Protein AF-A0A641ANQ2-F1 (afdb_monomer_lite)

Structure (mmCIF, N/CA/C/O backbone):
data_AF-A0A641ANQ2-F1
#
_entry.id   AF-A0A641ANQ2-F1
#
loop_
_atom_site.group_PDB
_atom_site.id
_atom_site.type_symbol
_atom_site.label_atom_id
_atom_site.label_alt_id
_atom_site.label_comp_id
_atom_site.label_asym_id
_atom_site.label_entity_id
_atom_site.label_seq_id
_atom_site.pdbx_PDB_ins_code
_atom_site.Cartn_x
_atom_site.Cartn_y
_atom_site.Cartn_z
_atom_site.occupancy
_atom_site.B_iso_or_equiv
_atom_site.auth_seq_id
_atom_site.auth_comp_id
_atom_site.auth_asym_id
_atom_site.auth_atom_id
_atom_site.pdbx_PDB_model_num
ATOM 1 N N . MET A 1 1 ? 41.109 13.607 10.979 1.00 46.25 1 MET A N 1
ATOM 2 C CA . MET A 1 1 ? 40.575 13.067 12.248 1.00 46.25 1 MET A CA 1
ATOM 3 C C . MET A 1 1 ? 39.807 14.175 12.945 1.00 46.25 1 MET A C 1
ATOM 5 O O . MET A 1 1 ? 40.406 15.197 13.236 1.00 46.25 1 MET A O 1
ATOM 9 N N . ALA A 1 2 ? 38.496 14.026 13.135 1.00 47.44 2 ALA A N 1
ATOM 10 C CA . ALA A 1 2 ? 37.674 15.019 13.826 1.00 47.44 2 ALA A CA 1
ATOM 11 C C . ALA A 1 2 ? 36.772 14.296 14.833 1.00 47.44 2 ALA A C 1
ATOM 13 O O . ALA A 1 2 ? 35.777 13.674 14.465 1.00 47.44 2 ALA A O 1
ATOM 14 N N . THR A 1 3 ? 37.169 14.328 16.102 1.00 52.75 3 THR A N 1
ATOM 15 C CA . THR A 1 3 ? 36.431 13.762 17.234 1.00 52.75 3 THR A CA 1
ATOM 16 C C . THR A 1 3 ? 35.347 14.743 17.670 1.00 52.75 3 THR A C 1
ATOM 18 O O . THR A 1 3 ? 35.654 15.811 18.197 1.00 52.75 3 THR A O 1
ATOM 21 N N . LYS A 1 4 ? 34.075 14.395 17.456 1.00 56.03 4 LYS A N 1
ATOM 22 C CA . LYS A 1 4 ? 32.942 15.139 18.020 1.00 56.03 4 LYS A CA 1
ATOM 23 C C . LYS A 1 4 ? 32.690 14.654 19.447 1.00 56.03 4 LYS A C 1
ATOM 25 O O . LYS A 1 4 ? 32.368 13.489 19.668 1.00 56.03 4 LYS A O 1
ATOM 30 N N . THR A 1 5 ? 32.870 15.554 20.403 1.00 48.53 5 THR A N 1
ATOM 31 C CA . THR A 1 5 ? 32.581 15.374 21.826 1.00 48.53 5 THR A CA 1
ATOM 32 C C . THR A 1 5 ? 31.068 15.389 22.061 1.00 48.53 5 THR A C 1
ATOM 34 O O . THR A 1 5 ? 30.349 16.243 21.550 1.00 48.53 5 THR A O 1
ATOM 37 N N . THR A 1 6 ? 30.573 14.403 22.810 1.00 49.81 6 THR A N 1
ATOM 38 C CA . THR A 1 6 ? 29.154 14.263 23.171 1.00 49.81 6 THR A CA 1
ATOM 39 C C . THR A 1 6 ? 28.909 14.948 24.514 1.00 49.81 6 THR A C 1
ATOM 41 O O . THR A 1 6 ? 29.500 14.575 25.525 1.00 49.81 6 THR A O 1
ATOM 44 N N . THR A 1 7 ? 28.054 15.970 24.522 1.00 50.09 7 THR A N 1
ATOM 45 C CA . THR A 1 7 ? 27.644 16.725 25.712 1.00 50.09 7 THR A CA 1
ATOM 46 C C . THR A 1 7 ? 26.551 15.972 26.474 1.00 50.09 7 THR A C 1
ATOM 48 O O . THR A 1 7 ? 25.421 15.851 26.009 1.00 50.09 7 THR A O 1
ATOM 51 N N . THR A 1 8 ? 26.879 15.486 27.671 1.00 48.12 8 THR A N 1
ATOM 52 C CA . THR A 1 8 ? 25.941 14.855 28.611 1.00 48.12 8 THR A CA 1
ATOM 53 C C . THR A 1 8 ? 25.071 15.915 29.291 1.00 48.12 8 THR A C 1
ATOM 55 O O . THR A 1 8 ? 25.536 16.659 30.155 1.00 48.12 8 THR A O 1
ATOM 58 N N . ALA A 1 9 ? 23.790 15.983 28.922 1.00 56.31 9 ALA A N 1
ATOM 59 C CA . ALA A 1 9 ? 22.803 16.816 29.603 1.00 56.31 9 ALA A CA 1
ATOM 60 C C . ALA A 1 9 ? 22.438 16.212 30.972 1.00 56.31 9 ALA A C 1
ATOM 62 O O . ALA A 1 9 ? 21.985 15.073 31.084 1.00 56.31 9 ALA A O 1
ATOM 63 N N . LYS A 1 10 ? 22.643 16.999 32.030 1.00 55.84 10 LYS A N 1
ATOM 64 C CA . LYS A 1 10 ? 22.369 16.652 33.426 1.00 55.84 10 LYS A CA 1
ATOM 65 C C . LYS A 1 10 ? 20.857 16.665 33.685 1.00 55.84 10 LYS A C 1
ATOM 67 O O . LYS A 1 10 ? 20.257 17.725 33.844 1.00 55.84 10 LYS A O 1
ATOM 72 N N . ILE A 1 11 ? 20.241 15.485 33.724 1.00 57.78 11 ILE A N 1
ATOM 73 C CA . ILE A 1 11 ? 18.818 15.316 34.046 1.00 57.78 11 ILE A CA 1
ATOM 74 C C . ILE A 1 11 ? 18.618 15.568 35.547 1.00 57.78 11 ILE A C 1
ATOM 76 O O . ILE A 1 11 ? 19.138 14.852 36.401 1.00 57.78 11 ILE A O 1
ATOM 80 N N . LYS A 1 12 ? 17.869 16.625 35.866 1.00 65.81 12 LYS A N 1
ATOM 81 C CA . LYS A 1 12 ? 17.436 16.978 37.222 1.00 65.81 12 LYS A CA 1
ATOM 82 C C . LYS A 1 12 ? 16.269 16.061 37.628 1.00 65.81 12 LYS A C 1
ATOM 84 O O . LYS A 1 12 ? 15.307 15.978 36.867 1.00 65.81 12 LYS A O 1
ATOM 89 N N . PRO A 1 13 ? 16.298 15.397 38.797 1.00 68.56 13 PRO A N 1
ATOM 90 C CA . PRO A 1 13 ? 15.191 14.544 39.215 1.00 68.56 13 PRO A CA 1
ATOM 91 C C . PRO A 1 13 ? 13.947 15.383 39.573 1.00 68.56 13 PRO A C 1
ATOM 93 O O . PRO A 1 13 ? 14.085 16.471 40.149 1.00 68.56 13 PRO A O 1
ATOM 96 N N . PRO A 1 14 ? 12.727 14.905 39.259 1.00 60.84 14 PRO A N 1
ATOM 97 C CA . PRO A 1 14 ? 11.496 15.603 39.608 1.00 60.84 14 PRO A CA 1
ATOM 98 C C . PRO A 1 14 ? 11.267 15.597 41.126 1.00 60.84 14 PRO A C 1
ATOM 100 O O . PRO A 1 14 ? 11.457 14.593 41.814 1.00 60.84 14 PRO A O 1
ATOM 103 N N . LYS A 1 15 ? 10.843 16.751 41.652 1.00 61.78 15 LYS A N 1
ATOM 104 C CA . LYS A 1 15 ? 10.452 16.933 43.054 1.00 61.78 15 LYS A CA 1
ATOM 105 C C . LYS A 1 15 ? 9.251 16.035 43.379 1.00 61.78 15 LYS A C 1
ATOM 107 O O . LYS A 1 15 ? 8.231 16.110 42.700 1.00 61.78 15 LYS A O 1
ATOM 112 N N . LYS A 1 16 ? 9.355 15.232 44.444 1.00 62.34 16 LYS A N 1
ATOM 113 C CA . LYS A 1 16 ? 8.231 14.471 45.016 1.00 62.34 16 LYS A CA 1
ATOM 114 C C . LYS A 1 16 ? 7.101 15.432 45.434 1.00 62.34 16 LYS A C 1
ATOM 116 O O . LYS A 1 16 ? 7.392 16.386 46.162 1.00 62.34 16 LYS A O 1
ATOM 121 N N . PRO A 1 17 ? 5.833 15.202 45.049 1.00 57.56 17 PRO A N 1
ATOM 122 C CA . PRO A 1 17 ? 4.719 15.935 45.631 1.00 57.56 17 PRO A CA 1
ATOM 123 C C . PRO A 1 17 ? 4.508 15.517 47.093 1.00 57.56 17 PRO A C 1
ATOM 125 O O . PRO A 1 17 ? 4.543 14.342 47.459 1.00 57.56 17 PRO A O 1
ATOM 128 N N . LYS A 1 18 ? 4.342 16.540 47.928 1.00 57.06 18 LYS A N 1
ATOM 129 C CA . LYS A 1 18 ? 4.149 16.500 49.378 1.00 57.06 18 LYS A CA 1
ATOM 130 C C . LYS A 1 18 ? 2.781 15.883 49.702 1.00 57.06 18 LYS A C 1
ATOM 132 O O . LYS A 1 18 ? 1.783 16.243 49.088 1.00 57.06 18 LYS A O 1
ATOM 137 N N . ALA A 1 19 ? 2.762 14.968 50.668 1.00 53.31 19 ALA A N 1
ATOM 138 C CA . ALA A 1 19 ? 1.584 14.241 51.131 1.00 53.31 19 ALA A CA 1
ATOM 139 C C . ALA A 1 19 ? 0.426 15.172 51.540 1.00 53.31 19 ALA A C 1
ATOM 141 O O . ALA A 1 19 ? 0.596 16.046 52.394 1.00 53.31 19 ALA A O 1
ATOM 142 N N . ALA A 1 20 ? -0.758 14.938 50.972 1.00 50.03 20 ALA A N 1
ATOM 143 C CA . ALA A 1 20 ? -2.016 15.484 51.467 1.00 50.03 20 ALA A CA 1
ATOM 144 C C . ALA A 1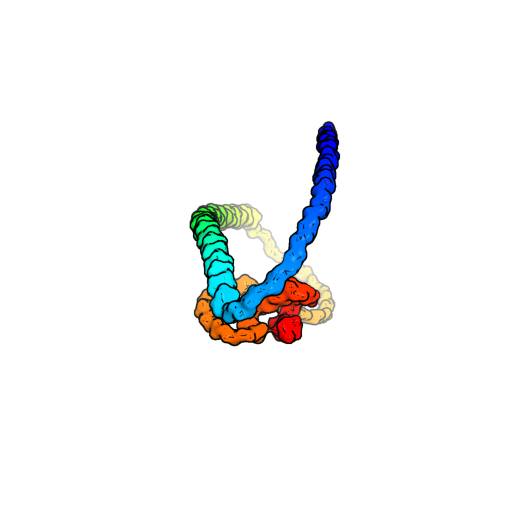 20 ? -2.652 14.479 52.443 1.00 50.03 20 ALA A C 1
ATOM 146 O O . ALA A 1 20 ? -2.782 13.294 52.144 1.00 50.03 20 ALA A O 1
ATOM 147 N N . LYS A 1 21 ? -2.993 14.968 53.639 1.00 60.03 21 LYS A N 1
ATOM 148 C CA . LYS A 1 21 ? -3.615 14.219 54.741 1.00 60.03 21 LYS A CA 1
ATOM 149 C C . LYS A 1 21 ? -5.006 13.684 54.347 1.00 60.03 21 LYS A C 1
ATOM 151 O O . LYS A 1 21 ? -5.713 14.371 53.610 1.00 60.03 21 LYS A O 1
ATOM 156 N N . PRO A 1 22 ? -5.442 12.525 54.879 1.00 48.62 22 PRO A N 1
ATOM 157 C CA . PRO A 1 22 ? -6.769 11.982 54.608 1.00 48.62 22 PRO A CA 1
ATOM 158 C C . PRO A 1 22 ? -7.853 12.834 55.280 1.00 48.62 22 PRO A C 1
ATOM 160 O O . PRO A 1 22 ? -7.854 13.025 56.499 1.00 48.62 22 PRO A O 1
ATOM 163 N N . ALA A 1 23 ? -8.780 13.355 54.477 1.00 51.75 23 ALA A N 1
ATOM 164 C CA . ALA A 1 23 ? -9.970 14.026 54.972 1.00 51.75 23 ALA A CA 1
ATOM 165 C C . ALA A 1 23 ? -10.981 12.997 55.504 1.00 51.75 23 ALA A C 1
ATOM 167 O O . ALA A 1 23 ? -11.232 11.946 54.921 1.00 51.75 23 ALA A O 1
ATOM 168 N N . LYS A 1 24 ? -11.523 13.347 56.665 1.00 48.09 24 LYS A N 1
ATOM 169 C CA . LYS A 1 24 ? -12.412 12.606 57.556 1.00 48.09 24 LYS A CA 1
ATOM 170 C C . LYS A 1 24 ? -13.740 12.246 56.869 1.00 48.09 24 LYS A C 1
ATOM 172 O O . LYS A 1 24 ? -14.400 13.117 56.312 1.00 48.09 24 LYS A O 1
ATOM 177 N N . ALA A 1 25 ? -14.145 10.981 56.966 1.00 54.41 25 ALA A N 1
ATOM 178 C CA . ALA A 1 25 ? -15.432 10.484 56.485 1.00 54.41 25 ALA A CA 1
ATOM 179 C C . ALA A 1 25 ? -16.621 11.140 57.221 1.00 54.41 25 ALA A C 1
ATOM 181 O O . ALA A 1 25 ? -16.635 11.144 58.458 1.00 54.41 25 ALA A O 1
ATOM 182 N N . PRO A 1 26 ? -17.654 11.633 56.515 1.00 51.28 26 PRO A N 1
ATOM 183 C CA . PRO A 1 26 ? -18.949 11.892 57.120 1.00 51.28 26 PRO A CA 1
ATOM 184 C C . PRO A 1 26 ? -19.827 10.633 57.093 1.00 51.28 26 PRO A C 1
AT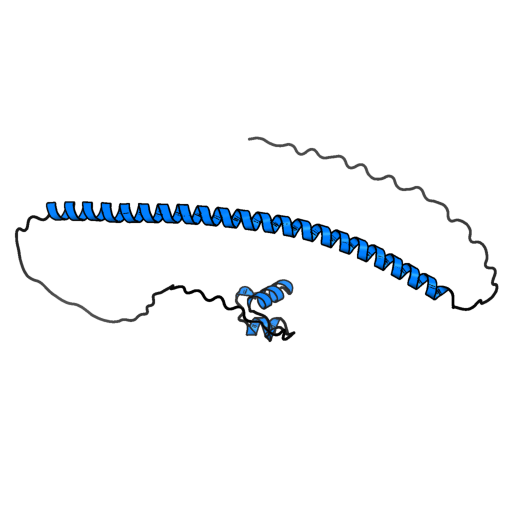OM 186 O O . PRO A 1 26 ? -19.960 9.936 56.089 1.00 51.28 26 PRO A O 1
ATOM 189 N N . LYS A 1 27 ? -20.403 10.363 58.264 1.00 50.97 27 LYS A N 1
ATOM 190 C CA . LYS A 1 27 ? -21.279 9.245 58.613 1.00 50.97 27 LYS A CA 1
ATOM 191 C C . LYS A 1 27 ? -22.486 9.125 57.678 1.00 50.97 27 LYS A C 1
ATOM 193 O O . LYS A 1 27 ? -23.096 10.119 57.289 1.00 50.97 27 LYS A O 1
ATOM 198 N N . ALA A 1 28 ? -22.855 7.874 57.414 1.00 49.34 28 ALA A N 1
ATOM 199 C CA . ALA A 1 28 ? -24.051 7.467 56.698 1.00 49.34 28 ALA A CA 1
ATOM 200 C C . ALA A 1 28 ? -25.331 8.077 57.300 1.00 49.34 28 ALA A C 1
ATOM 202 O O . ALA A 1 28 ? -25.604 7.931 58.492 1.00 49.34 28 ALA A O 1
ATOM 203 N N . LYS A 1 29 ? -26.155 8.688 56.444 1.00 47.62 29 LYS A N 1
ATOM 204 C CA . LYS A 1 29 ? -27.603 8.786 56.648 1.00 47.62 29 LYS A CA 1
ATOM 205 C C . LYS A 1 29 ? -28.277 7.965 55.557 1.00 47.62 29 LYS A C 1
ATOM 207 O O . LYS A 1 29 ? -28.281 8.349 54.392 1.00 47.62 29 LYS A O 1
ATOM 212 N N . ALA A 1 30 ? -28.822 6.823 55.958 1.00 51.22 30 ALA A N 1
ATOM 213 C CA . ALA A 1 30 ? -29.765 6.062 55.161 1.00 51.22 30 ALA A CA 1
ATOM 214 C C . ALA A 1 30 ? -31.054 6.879 55.012 1.00 51.22 30 ALA A C 1
ATOM 216 O O . ALA A 1 30 ? -31.673 7.243 56.010 1.00 51.22 30 ALA A O 1
ATOM 217 N N . ALA A 1 31 ? -31.461 7.162 53.775 1.00 50.91 31 ALA A N 1
ATOM 218 C CA . ALA A 1 31 ? -32.824 7.572 53.479 1.00 50.91 31 ALA A CA 1
ATOM 219 C C . ALA A 1 31 ? -33.188 7.265 52.020 1.00 50.91 31 ALA A C 1
ATOM 221 O O . ALA A 1 31 ? -32.674 7.876 51.089 1.00 50.91 31 ALA A O 1
ATOM 222 N N . LYS A 1 32 ? -34.181 6.378 51.895 1.00 45.16 32 LYS A N 1
ATOM 223 C CA . LYS A 1 32 ? -35.214 6.340 50.851 1.00 45.16 32 LYS A CA 1
ATOM 224 C C . LYS A 1 32 ? -34.790 5.818 49.469 1.00 45.16 32 LYS A C 1
ATOM 226 O O . LYS A 1 32 ? -34.311 6.547 48.608 1.00 45.16 32 LYS A O 1
ATOM 231 N N . ALA A 1 33 ? -35.094 4.538 49.246 1.00 54.03 33 ALA A N 1
ATOM 232 C CA . ALA A 1 33 ? -35.112 3.898 47.937 1.00 54.03 33 ALA A CA 1
ATOM 233 C C . ALA A 1 33 ? -36.049 4.656 46.978 1.00 54.03 33 ALA A C 1
ATOM 235 O O . ALA A 1 33 ? -37.274 4.598 47.093 1.00 54.03 33 ALA A O 1
ATOM 236 N N . ALA A 1 34 ? -35.454 5.379 46.032 1.00 53.44 34 ALA A N 1
ATOM 237 C CA . ALA A 1 34 ? -36.129 5.985 44.898 1.00 53.44 34 ALA A CA 1
ATOM 238 C C . ALA A 1 34 ? -35.677 5.271 43.613 1.00 53.44 34 ALA A C 1
ATOM 240 O O . ALA A 1 34 ? -34.508 5.311 43.252 1.00 53.44 34 ALA A O 1
ATOM 241 N N . LYS A 1 35 ? -36.645 4.599 42.977 1.00 61.88 35 LYS A N 1
ATOM 242 C CA . LYS A 1 35 ? -36.765 4.134 41.578 1.00 61.88 35 LYS A CA 1
ATOM 243 C C . LYS A 1 35 ? -35.492 4.134 40.681 1.00 61.88 35 LYS A C 1
ATOM 245 O O . LYS A 1 35 ? -34.933 5.199 40.423 1.00 61.88 35 LYS A O 1
ATOM 250 N N . PRO A 1 36 ? -35.146 3.011 40.013 1.00 49.78 36 PRO A N 1
ATOM 251 C CA . PRO A 1 36 ? -33.932 2.863 39.190 1.00 49.78 36 PRO A CA 1
ATOM 252 C C . PRO A 1 36 ? -33.984 3.521 37.789 1.00 49.78 36 PRO A C 1
ATOM 254 O O . PRO A 1 36 ? -33.208 3.173 36.906 1.00 49.78 36 PRO A O 1
ATOM 257 N N . ALA A 1 37 ? -34.863 4.496 37.543 1.00 57.41 37 ALA A N 1
ATOM 258 C CA . ALA A 1 37 ? -35.069 5.053 36.198 1.00 57.41 37 ALA A CA 1
ATOM 259 C C . ALA A 1 37 ? -34.021 6.104 35.757 1.00 57.41 37 ALA A C 1
ATOM 261 O O . ALA A 1 37 ? -33.963 6.452 34.581 1.00 57.41 37 ALA A O 1
ATOM 262 N N . LYS A 1 38 ? -33.185 6.630 36.668 1.00 56.72 38 LYS A N 1
ATOM 263 C CA . LYS A 1 38 ? -32.223 7.713 36.357 1.00 56.72 38 LYS A CA 1
ATOM 264 C C . LYS A 1 38 ? -30.833 7.248 35.902 1.00 56.72 38 LYS A C 1
ATOM 266 O O . LYS A 1 38 ? -30.143 8.037 35.270 1.00 56.72 38 LYS A O 1
ATOM 271 N N . ALA A 1 39 ? -30.435 6.003 36.171 1.00 58.59 39 ALA A N 1
ATOM 272 C CA . ALA A 1 39 ? -29.091 5.512 35.838 1.00 58.59 39 ALA A CA 1
ATOM 273 C C . ALA A 1 39 ? -28.889 5.254 34.330 1.00 58.59 39 ALA A C 1
ATOM 275 O O . ALA A 1 39 ? -27.785 5.410 33.817 1.00 58.59 39 ALA A O 1
ATOM 276 N N . LYS A 1 40 ? -29.964 4.917 33.601 1.00 60.88 40 LYS A N 1
ATOM 277 C CA . LYS A 1 40 ? -29.901 4.647 32.154 1.00 60.88 40 LYS A CA 1
ATOM 278 C C . LYS A 1 40 ? -29.599 5.914 31.340 1.00 60.88 40 LYS A C 1
ATOM 280 O O . LYS A 1 40 ? -28.716 5.916 30.496 1.00 60.88 40 LYS A O 1
ATOM 285 N N . LYS A 1 41 ? -30.227 7.037 31.708 1.00 62.03 41 LYS A N 1
ATOM 286 C CA . LYS A 1 41 ? -30.102 8.326 31.003 1.00 62.03 41 LYS A CA 1
ATOM 287 C C . LYS A 1 41 ? -28.689 8.930 31.056 1.00 62.03 41 LYS A C 1
ATOM 289 O O . LYS A 1 41 ? -28.332 9.715 30.186 1.00 62.03 41 LYS A O 1
ATOM 294 N N . SER A 1 42 ? -27.893 8.591 32.074 1.00 72.94 42 SER A N 1
ATOM 295 C CA . SER A 1 42 ? -26.488 9.008 32.168 1.00 72.94 42 SER A CA 1
ATOM 296 C C . SER A 1 42 ? -25.542 8.117 31.366 1.00 72.94 42 SER A C 1
ATOM 298 O O . SER A 1 42 ? -24.536 8.623 30.887 1.00 72.94 42 SER A O 1
ATOM 300 N N . ALA A 1 43 ? -25.858 6.830 31.192 1.00 79.50 43 ALA A N 1
ATOM 301 C CA . ALA A 1 43 ? -25.061 5.934 30.353 1.00 79.50 43 ALA A CA 1
ATOM 302 C C . ALA A 1 43 ? -25.192 6.321 28.872 1.00 79.50 43 ALA A C 1
ATOM 304 O O . ALA A 1 43 ? -24.180 6.561 28.219 1.00 79.50 43 ALA A O 1
ATOM 305 N N . ASP A 1 44 ? -26.425 6.547 28.401 1.00 87.06 44 ASP A N 1
ATOM 306 C CA . ASP A 1 44 ? -26.692 6.985 27.022 1.00 87.06 44 ASP A CA 1
ATOM 307 C C . ASP A 1 44 ? -25.998 8.324 26.694 1.00 87.06 44 ASP A C 1
ATOM 309 O O . ASP A 1 44 ? -25.513 8.545 25.586 1.00 87.06 44 ASP A O 1
ATOM 313 N N . ALA A 1 45 ? -25.915 9.239 27.669 1.00 89.44 45 ALA A N 1
ATOM 314 C CA . ALA A 1 45 ? -25.240 10.526 27.503 1.00 89.44 45 ALA A CA 1
ATOM 315 C C . ALA A 1 45 ? -23.710 10.392 27.406 1.00 89.44 45 ALA A C 1
ATOM 317 O O . ALA A 1 45 ? -23.078 11.131 26.648 1.00 89.44 45 ALA A O 1
ATOM 318 N N . VAL A 1 46 ? -23.118 9.457 28.156 1.00 91.81 46 VAL A N 1
ATOM 319 C CA . VAL A 1 46 ? -21.680 9.159 28.089 1.00 91.81 46 VAL A CA 1
ATOM 320 C C . VAL A 1 46 ? -21.346 8.482 26.762 1.00 91.81 46 VAL A C 1
ATOM 322 O O . VAL A 1 46 ? -20.399 8.897 26.099 1.00 91.81 46 VAL A O 1
ATOM 325 N N . GLU A 1 47 ? -22.151 7.515 26.322 1.00 93.75 47 GLU A N 1
ATOM 326 C CA . GLU A 1 47 ? -21.969 6.865 25.019 1.00 93.75 47 GLU A CA 1
ATOM 327 C C . GLU A 1 47 ? -22.099 7.860 23.860 1.00 93.75 47 GLU A C 1
ATOM 329 O O . GLU A 1 47 ? -21.271 7.859 22.949 1.00 93.75 47 GLU A O 1
ATOM 334 N N . LEU A 1 48 ? -23.063 8.785 23.922 1.00 95.06 48 LEU A N 1
ATOM 335 C CA . LEU A 1 48 ? -23.188 9.870 22.943 1.00 95.06 48 LEU A CA 1
ATOM 336 C C . LEU A 1 48 ? -21.970 10.800 22.920 1.00 95.06 48 LEU A C 1
ATOM 338 O O . LEU A 1 48 ? -21.585 11.269 21.848 1.00 95.06 48 LEU A O 1
ATOM 342 N N . ALA A 1 49 ? -21.368 11.090 24.075 1.00 95.00 49 ALA A N 1
ATOM 343 C CA . ALA A 1 49 ? -20.152 11.895 24.143 1.00 95.00 49 ALA A CA 1
ATOM 344 C C . ALA A 1 49 ? -18.965 11.159 23.500 1.00 95.00 49 ALA A C 1
ATOM 346 O O . ALA A 1 49 ? -18.318 11.707 22.608 1.00 95.00 49 ALA A O 1
ATOM 347 N N . VAL A 1 50 ? -18.761 9.885 23.848 1.00 96.12 50 VAL A N 1
ATOM 348 C CA . VAL A 1 50 ? -17.707 9.041 23.258 1.00 96.12 50 VAL A CA 1
ATOM 349 C C . VAL A 1 50 ? -17.897 8.887 21.745 1.00 96.12 50 VAL A C 1
ATOM 351 O O . VAL A 1 50 ? -16.933 8.977 20.981 1.00 96.12 50 VAL A O 1
ATOM 354 N N . ALA A 1 51 ? -19.137 8.711 21.283 1.00 97.06 51 ALA A N 1
ATOM 355 C CA . ALA A 1 51 ? -19.447 8.635 19.859 1.00 97.06 51 ALA A CA 1
ATOM 356 C C . ALA A 1 51 ? -19.086 9.940 19.130 1.00 97.06 51 ALA A C 1
ATOM 358 O O . ALA A 1 51 ? -18.508 9.898 18.043 1.00 97.06 51 ALA A O 1
ATOM 359 N N . ARG A 1 52 ? -19.362 11.106 19.728 1.00 97.25 52 ARG A N 1
ATOM 360 C CA . ARG A 1 52 ? -18.989 12.412 19.156 1.00 97.25 52 ARG A CA 1
ATOM 361 C C . ARG A 1 52 ? -17.476 12.592 19.064 1.00 97.25 52 ARG A C 1
ATOM 363 O O . ARG A 1 52 ? -16.998 13.024 18.016 1.00 97.25 52 ARG A O 1
ATOM 370 N N . ASP A 1 53 ? -16.736 12.211 20.099 1.00 97.62 53 ASP A N 1
ATOM 371 C CA . ASP A 1 53 ? -15.269 12.288 20.108 1.00 97.62 53 ASP A CA 1
ATOM 372 C C . ASP A 1 53 ? -14.650 11.341 19.070 1.00 97.62 53 ASP A C 1
ATOM 374 O O . ASP A 1 53 ? -13.711 11.697 18.349 1.00 97.62 53 ASP A O 1
ATOM 378 N N . THR A 1 54 ? -15.236 10.152 18.922 1.00 98.19 54 THR A N 1
ATOM 379 C CA . THR A 1 54 ? -14.849 9.189 17.886 1.00 98.19 54 THR A CA 1
ATOM 380 C C . THR A 1 54 ? -15.114 9.754 16.492 1.00 98.19 54 THR A C 1
ATOM 382 O O . THR A 1 54 ? -14.227 9.726 15.642 1.00 98.19 54 THR A O 1
ATOM 385 N N . ILE A 1 55 ? -16.290 10.345 16.252 1.00 98.19 55 ILE A N 1
ATOM 386 C CA . ILE A 1 55 ? -16.620 10.998 14.975 1.00 98.19 55 ILE A CA 1
ATOM 387 C C . ILE A 1 55 ? -15.655 12.154 14.687 1.00 98.19 55 ILE A C 1
ATOM 389 O O . ILE A 1 55 ? -15.210 12.309 13.549 1.00 98.19 55 ILE A O 1
ATOM 393 N N . ALA A 1 56 ? -15.307 12.959 15.692 1.00 98.25 56 ALA A N 1
ATOM 394 C CA . ALA A 1 56 ? -14.347 14.049 15.534 1.00 98.25 56 ALA A CA 1
ATOM 395 C C . ALA A 1 56 ? -12.957 13.521 15.145 1.00 98.25 56 ALA A C 1
ATOM 397 O O . ALA A 1 56 ? -12.322 14.047 14.227 1.00 98.25 56 ALA A O 1
ATOM 398 N N . THR A 1 57 ? -12.526 12.431 15.778 1.00 97.81 57 THR A N 1
ATOM 399 C CA . THR A 1 57 ? -11.258 11.764 15.470 1.00 97.81 57 THR A CA 1
ATOM 400 C C . THR A 1 57 ? -11.273 11.192 14.054 1.00 97.81 57 THR A C 1
ATOM 402 O O . THR A 1 57 ? -10.358 11.460 13.274 1.00 97.81 57 THR A O 1
ATOM 405 N N . LEU A 1 58 ? -12.336 10.480 13.669 1.00 98.50 58 LEU A N 1
ATOM 406 C CA . LEU A 1 58 ? -12.486 9.926 12.323 1.00 98.50 58 LEU A CA 1
ATOM 407 C C . LEU A 1 58 ? -12.458 11.024 11.256 1.00 98.50 58 LEU A C 1
ATOM 409 O O . LEU A 1 58 ? -11.697 10.911 10.297 1.00 98.50 58 LEU A O 1
ATOM 413 N N . LYS A 1 59 ? -13.176 12.135 11.452 1.00 98.38 59 LYS A N 1
ATOM 414 C CA . LYS A 1 59 ? -13.131 13.283 10.529 1.00 98.38 59 LYS A CA 1
ATOM 415 C C . LYS A 1 59 ? -11.717 13.842 10.364 1.00 98.38 59 LYS A C 1
ATOM 417 O O . LYS A 1 59 ? -11.295 14.112 9.242 1.00 98.38 59 LYS A O 1
ATOM 422 N N . ALA A 1 60 ? -10.962 13.968 11.455 1.00 98.38 60 ALA A N 1
ATOM 423 C CA . ALA A 1 60 ? -9.573 14.416 11.388 1.00 98.38 60 ALA A CA 1
ATOM 424 C C . ALA A 1 60 ? -8.680 13.424 10.618 1.00 98.38 60 ALA A C 1
ATOM 426 O O . ALA A 1 60 ? -7.818 13.843 9.841 1.00 98.38 60 ALA A O 1
ATOM 427 N N . THR A 1 61 ? -8.893 12.114 10.793 1.00 98.25 61 THR A N 1
ATOM 428 C CA . THR A 1 61 ? -8.148 11.093 10.038 1.00 98.25 61 THR A CA 1
ATOM 429 C C . THR A 1 61 ? -8.487 11.106 8.551 1.00 98.25 61 THR A C 1
ATOM 431 O O . THR A 1 61 ? -7.564 11.066 7.739 1.00 98.25 61 THR A O 1
ATOM 434 N N . VAL A 1 62 ? -9.765 11.255 8.189 1.00 98.56 62 VAL A N 1
ATOM 435 C CA . VAL A 1 62 ? -10.216 11.367 6.793 1.00 98.56 62 VAL A CA 1
ATOM 436 C C . VAL A 1 62 ? -9.576 12.584 6.129 1.00 98.56 62 VAL A C 1
ATOM 438 O O . VAL A 1 62 ? -8.893 12.429 5.123 1.00 98.56 62 VAL A O 1
ATOM 441 N N . ALA A 1 63 ? -9.633 13.757 6.766 1.00 98.25 63 ALA A N 1
ATOM 442 C CA . ALA A 1 63 ? -9.009 14.971 6.232 1.00 98.25 63 ALA A CA 1
ATOM 443 C C . ALA A 1 63 ? -7.483 14.840 6.044 1.00 98.25 63 ALA A C 1
ATOM 445 O O . ALA A 1 63 ? -6.885 15.474 5.171 1.00 98.25 63 ALA A O 1
ATOM 446 N N . LYS A 1 64 ? -6.809 14.038 6.880 1.00 98.06 64 LYS A N 1
ATOM 447 C CA . LYS A 1 64 ? -5.376 13.748 6.721 1.00 98.06 64 LYS A CA 1
ATOM 448 C C . LYS A 1 64 ? -5.118 12.773 5.572 1.00 98.06 64 LYS A C 1
ATOM 450 O O . LYS A 1 64 ? -4.124 12.935 4.864 1.00 98.06 64 LYS A O 1
ATOM 455 N N . LEU A 1 65 ? -5.971 11.764 5.407 1.00 98.31 65 LEU A N 1
ATOM 456 C CA . LEU A 1 65 ? -5.873 10.797 4.317 1.00 98.31 65 LEU A CA 1
ATOM 457 C C . LEU A 1 65 ? -6.115 11.462 2.963 1.00 98.31 65 LEU A C 1
ATOM 459 O O . LEU A 1 65 ? -5.299 11.260 2.072 1.00 98.31 65 LEU A O 1
ATOM 463 N N . GLU A 1 66 ? -7.126 12.321 2.839 1.00 98.25 66 GLU A N 1
ATOM 464 C CA . GLU A 1 66 ? -7.407 13.093 1.617 1.00 98.25 66 GLU A CA 1
ATOM 465 C C . GLU A 1 66 ? -6.177 13.898 1.168 1.00 98.25 66 GLU A C 1
ATOM 467 O O . GLU A 1 66 ? -5.681 13.719 0.060 1.00 98.25 66 GLU A O 1
ATOM 472 N N . LYS A 1 67 ? -5.558 14.662 2.080 1.00 98.19 67 LYS A N 1
ATOM 473 C CA . LYS A 1 67 ? -4.317 15.406 1.783 1.00 98.19 67 LYS A CA 1
ATOM 474 C C . LYS A 1 67 ? -3.158 14.507 1.343 1.00 98.19 67 LYS A C 1
ATOM 476 O O . LYS A 1 67 ? -2.301 14.928 0.563 1.00 98.19 67 LYS A O 1
ATOM 481 N N . ASN A 1 68 ? -3.071 13.295 1.891 1.00 97.88 68 ASN A N 1
ATOM 482 C CA . ASN A 1 68 ? -2.043 12.337 1.493 1.00 97.88 68 ASN A CA 1
ATOM 483 C C . ASN A 1 68 ? -2.329 11.757 0.107 1.00 97.88 68 ASN A C 1
ATOM 485 O O . ASN A 1 68 ? -1.381 11.596 -0.660 1.00 97.88 68 ASN A O 1
ATOM 489 N N . VAL A 1 69 ? -3.594 11.476 -0.216 1.00 98.50 69 VAL A N 1
ATOM 490 C CA . VAL A 1 69 ? -4.019 11.033 -1.550 1.00 98.50 69 VAL A CA 1
ATOM 491 C C . VAL A 1 69 ? -3.665 12.101 -2.581 1.00 98.50 69 VAL A C 1
ATOM 493 O O . VAL A 1 69 ? -2.889 11.799 -3.484 1.00 98.50 69 VAL A O 1
ATOM 496 N N . ASP A 1 70 ? -4.046 13.362 -2.363 1.00 97.94 70 ASP A N 1
ATOM 497 C CA . ASP A 1 70 ? -3.701 14.473 -3.266 1.00 97.94 70 ASP A CA 1
ATOM 498 C C . ASP A 1 70 ? -2.185 14.577 -3.512 1.00 97.94 70 ASP A C 1
ATOM 500 O O . ASP A 1 70 ? -1.7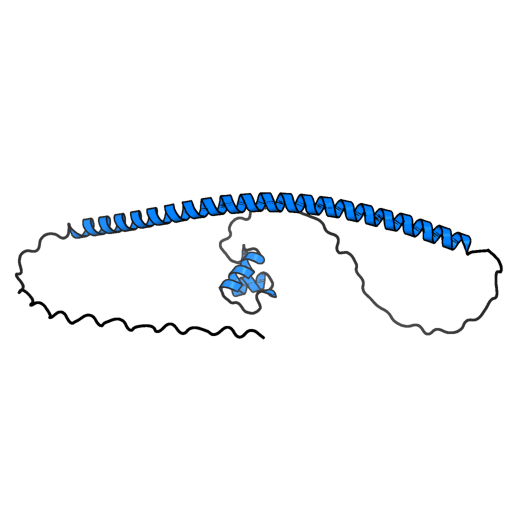04 14.834 -4.621 1.00 97.94 70 ASP A O 1
ATOM 504 N N . LYS A 1 71 ? -1.389 14.383 -2.453 1.00 97.50 71 LYS A N 1
ATOM 505 C CA . LYS A 1 71 ? 0.075 14.418 -2.541 1.00 97.50 71 LYS A CA 1
ATOM 506 C C . LYS A 1 71 ? 0.629 13.233 -3.329 1.00 97.50 71 LYS A C 1
ATOM 508 O O . LYS A 1 71 ? 1.608 13.398 -4.059 1.00 97.50 71 LYS A O 1
ATOM 513 N N . LEU A 1 72 ? 0.064 12.044 -3.148 1.00 97.44 72 LEU A N 1
ATOM 514 C CA . LEU A 1 72 ? 0.479 10.843 -3.868 1.00 97.44 72 LEU A CA 1
ATOM 515 C C . LEU A 1 72 ? 0.088 10.917 -5.342 1.00 97.44 72 LEU A C 1
ATOM 517 O O . LEU A 1 72 ? 0.901 10.550 -6.185 1.00 97.44 72 LEU A O 1
ATOM 521 N N . GLU A 1 73 ? -1.085 11.457 -5.661 1.00 98.12 73 GLU A N 1
ATOM 522 C CA . GLU A 1 73 ? -1.524 11.674 -7.040 1.00 98.12 73 GLU A CA 1
ATOM 523 C C . GLU A 1 73 ? -0.598 12.641 -7.784 1.00 98.12 73 GLU A C 1
ATOM 525 O O . GLU A 1 73 ? -0.152 12.335 -8.892 1.00 98.12 73 GLU A O 1
ATOM 530 N N . LYS A 1 74 ? -0.206 13.756 -7.151 1.00 98.06 74 LYS A N 1
ATOM 531 C CA . LYS A 1 74 ? 0.792 14.682 -7.720 1.00 98.06 74 LYS A CA 1
ATOM 532 C C . LYS A 1 74 ? 2.129 13.991 -7.989 1.00 98.06 74 LYS A C 1
ATOM 534 O O . LYS A 1 74 ? 2.653 14.083 -9.096 1.00 98.06 74 LYS A O 1
ATOM 539 N N . LYS A 1 75 ? 2.643 13.231 -7.017 1.00 97.69 75 LYS A N 1
ATOM 540 C CA . LYS A 1 75 ? 3.885 12.459 -7.191 1.00 97.69 75 LYS A CA 1
ATOM 541 C C . LYS A 1 75 ? 3.773 11.409 -8.294 1.00 97.69 75 LYS A C 1
ATOM 543 O O . LYS A 1 75 ? 4.731 11.185 -9.026 1.00 97.69 75 LYS A O 1
ATOM 548 N N . ALA A 1 76 ? 2.621 10.755 -8.425 1.00 97.75 76 ALA A N 1
ATOM 549 C CA . ALA A 1 76 ? 2.390 9.781 -9.484 1.00 97.75 76 ALA A CA 1
ATOM 550 C C . ALA A 1 76 ? 2.393 10.448 -10.868 1.00 97.75 76 ALA A C 1
ATOM 552 O O . ALA A 1 76 ? 2.965 9.896 -11.810 1.00 97.75 76 ALA A O 1
ATOM 553 N N . ALA A 1 77 ? 1.809 11.643 -10.991 1.00 97.88 77 ALA A N 1
ATOM 554 C CA . ALA A 1 77 ? 1.854 12.425 -12.223 1.00 97.88 77 ALA A CA 1
ATOM 555 C C . ALA A 1 77 ? 3.290 12.846 -12.588 1.00 97.88 77 ALA A C 1
ATOM 557 O O . ALA A 1 77 ? 3.696 12.673 -13.739 1.00 97.88 77 ALA A O 1
ATOM 558 N N . GLU A 1 78 ? 4.074 13.317 -11.613 1.00 97.56 78 GLU A N 1
ATOM 559 C CA . GLU A 1 78 ? 5.492 13.670 -11.792 1.00 97.56 78 GLU A CA 1
ATOM 560 C C . GLU A 1 78 ? 6.324 12.467 -12.257 1.00 97.56 78 GLU A C 1
ATOM 562 O O . GLU A 1 78 ? 6.975 12.533 -13.300 1.00 97.56 78 GLU A O 1
ATOM 567 N N . LEU A 1 79 ? 6.232 11.332 -11.558 1.00 97.12 79 LEU A N 1
ATOM 568 C CA . LEU A 1 79 ? 6.962 10.113 -11.926 1.00 97.12 79 LEU A CA 1
ATOM 569 C C . LEU A 1 79 ? 6.553 9.585 -13.304 1.00 97.12 79 LEU A C 1
ATOM 571 O O . LEU A 1 79 ? 7.384 9.063 -14.047 1.00 97.12 79 LEU A O 1
ATOM 575 N N . LYS A 1 80 ? 5.278 9.726 -13.680 1.00 97.38 80 LYS A N 1
ATOM 576 C CA . LYS A 1 80 ? 4.805 9.339 -15.014 1.00 97.38 80 LYS A CA 1
ATOM 577 C C . LYS A 1 80 ? 5.393 10.234 -16.107 1.00 97.38 80 LYS A C 1
ATOM 579 O O . LYS A 1 80 ? 5.712 9.729 -17.186 1.00 97.38 80 LYS A O 1
ATOM 584 N N . ALA A 1 81 ? 5.543 11.532 -15.846 1.00 97.00 81 ALA A N 1
ATOM 585 C CA . ALA A 1 81 ? 6.202 12.457 -16.764 1.00 97.00 81 ALA A CA 1
ATOM 586 C C . ALA A 1 81 ? 7.703 12.149 -16.884 1.00 97.00 81 ALA A C 1
ATOM 588 O O . ALA A 1 81 ? 8.207 12.004 -17.999 1.00 97.00 81 ALA A O 1
ATOM 589 N N . GLU A 1 82 ? 8.390 11.940 -15.761 1.00 96.94 82 GLU A N 1
ATOM 590 C CA . GLU A 1 82 ? 9.811 11.573 -15.737 1.00 96.94 82 GLU A CA 1
ATOM 591 C C . GLU A 1 82 ? 10.067 10.246 -16.467 1.00 96.94 82 GLU A C 1
ATOM 593 O O . GLU A 1 82 ? 10.960 10.150 -17.308 1.00 96.94 82 GLU A O 1
ATOM 598 N N . ALA A 1 83 ? 9.223 9.234 -16.249 1.00 96.50 83 ALA A N 1
ATOM 599 C CA . ALA A 1 83 ? 9.314 7.963 -16.963 1.00 96.50 83 ALA A CA 1
ATOM 600 C C . ALA A 1 83 ? 9.138 8.126 -18.484 1.00 96.50 83 ALA A C 1
ATOM 602 O O . ALA A 1 83 ? 9.774 7.411 -19.264 1.00 96.50 83 ALA A O 1
ATOM 603 N N . LYS A 1 84 ? 8.291 9.064 -18.930 1.00 97.12 84 LYS A N 1
ATOM 604 C CA . LYS A 1 84 ? 8.107 9.366 -20.357 1.00 97.12 84 LYS A CA 1
ATOM 605 C C . LYS A 1 84 ? 9.366 10.001 -20.957 1.00 97.12 84 LYS A C 1
ATOM 607 O O . LYS A 1 84 ? 9.790 9.572 -22.031 1.00 97.12 84 LYS A O 1
ATOM 612 N N . GLU A 1 85 ? 9.980 10.950 -20.255 1.00 96.25 85 GLU A N 1
ATOM 613 C CA . GLU A 1 85 ? 11.245 11.583 -20.656 1.00 96.25 85 GLU A CA 1
ATOM 614 C C . GLU A 1 85 ? 12.402 10.575 -20.700 1.00 96.25 85 GLU A C 1
ATOM 616 O O . GLU A 1 85 ? 13.119 10.468 -21.701 1.00 96.25 85 GLU A O 1
ATOM 621 N N . LEU A 1 86 ? 12.543 9.742 -19.667 1.00 96.38 86 LEU A N 1
ATOM 622 C CA . LEU A 1 86 ? 13.550 8.678 -19.632 1.00 96.38 86 LEU A CA 1
ATOM 623 C C . LEU A 1 86 ? 13.353 7.669 -20.770 1.00 96.38 86 LEU A C 1
ATOM 625 O O . LEU A 1 86 ? 14.315 7.232 -21.402 1.00 96.38 86 LEU A O 1
ATOM 629 N N . ARG A 1 87 ? 12.104 7.333 -21.105 1.00 95.88 87 ARG A N 1
ATOM 630 C CA . ARG A 1 87 ? 11.815 6.451 -22.242 1.00 95.88 87 ARG A CA 1
ATOM 631 C C . ARG A 1 87 ? 12.170 7.100 -23.581 1.00 95.88 87 ARG A C 1
ATOM 633 O O . ARG A 1 87 ? 12.689 6.412 -24.462 1.00 95.88 87 ARG A O 1
ATOM 640 N N . ALA A 1 88 ? 11.913 8.396 -23.751 1.00 95.38 88 ALA A N 1
ATOM 641 C CA . ALA A 1 88 ? 12.263 9.127 -24.968 1.00 95.38 88 ALA A CA 1
ATOM 642 C C . ALA A 1 88 ? 13.787 9.243 -25.146 1.00 95.38 88 ALA A C 1
ATOM 644 O O . ALA A 1 88 ? 14.318 8.942 -26.222 1.00 95.38 88 ALA A O 1
ATOM 645 N N . THR A 1 89 ? 14.501 9.601 -24.079 1.00 94.50 89 THR A N 1
ATOM 646 C CA . THR A 1 89 ? 15.969 9.682 -24.074 1.00 94.50 89 THR A CA 1
ATOM 647 C C . THR A 1 89 ? 16.601 8.314 -24.339 1.00 94.50 89 THR A C 1
ATOM 649 O O . THR A 1 89 ? 17.442 8.211 -25.238 1.00 94.50 89 THR A O 1
ATOM 652 N N . ALA A 1 90 ? 16.128 7.247 -23.686 1.00 94.44 90 ALA A N 1
ATOM 653 C CA . ALA A 1 90 ? 16.568 5.877 -23.954 1.00 94.44 90 ALA A CA 1
ATOM 654 C C . ALA A 1 90 ? 16.289 5.439 -25.405 1.00 94.44 90 ALA A C 1
ATOM 656 O O . ALA A 1 90 ? 17.150 4.858 -26.065 1.00 94.44 90 ALA A O 1
ATOM 657 N N . ALA A 1 91 ? 15.121 5.763 -25.965 1.00 93.75 91 ALA A N 1
ATOM 658 C CA . ALA A 1 91 ? 14.827 5.451 -27.366 1.00 93.75 91 ALA A CA 1
ATOM 659 C C . ALA A 1 91 ? 15.791 6.167 -28.333 1.00 93.75 91 ALA A C 1
ATOM 661 O O . ALA A 1 91 ? 16.200 5.599 -29.351 1.00 93.75 91 ALA A O 1
ATOM 662 N N . SER A 1 92 ? 16.181 7.405 -28.019 1.00 90.88 92 SER A N 1
ATOM 663 C CA . SER A 1 92 ? 17.130 8.170 -28.831 1.00 90.88 92 SER A CA 1
ATOM 664 C C . SER A 1 92 ? 18.555 7.602 -28.766 1.00 90.88 92 SER A C 1
ATOM 666 O O . SER A 1 92 ? 19.230 7.525 -29.798 1.00 90.88 92 SER A O 1
ATOM 668 N N . SER A 1 93 ? 19.000 7.139 -27.594 1.00 90.62 93 SER A N 1
ATOM 669 C CA . SER A 1 93 ? 20.324 6.535 -27.426 1.00 90.62 93 SER A CA 1
ATOM 670 C C . SER A 1 93 ? 20.404 5.170 -28.109 1.00 90.62 93 SER A C 1
ATOM 672 O O . SER A 1 93 ? 21.381 4.907 -28.810 1.00 90.62 93 SER A O 1
ATOM 674 N N . VAL A 1 94 ? 19.347 4.352 -28.036 1.00 91.69 94 VAL A N 1
ATOM 675 C CA . VAL A 1 94 ? 19.262 3.073 -28.765 1.00 91.69 94 VAL A CA 1
ATOM 676 C C . VAL A 1 94 ? 19.338 3.286 -30.280 1.00 91.69 94 VAL A C 1
ATOM 678 O O . VAL A 1 94 ? 20.082 2.579 -30.963 1.00 91.69 94 VAL A O 1
ATOM 681 N N . LYS A 1 95 ? 18.633 4.288 -30.829 1.00 90.00 95 LYS A N 1
ATOM 682 C CA . LYS A 1 95 ? 18.717 4.621 -32.265 1.00 90.00 95 LYS A CA 1
ATOM 683 C C . LYS A 1 95 ? 20.132 5.043 -32.674 1.00 90.00 95 LYS A C 1
ATOM 685 O O . LYS A 1 95 ? 20.637 4.556 -33.687 1.00 90.00 95 LYS A O 1
ATOM 690 N N . LYS A 1 96 ? 20.787 5.900 -31.882 1.00 87.38 96 LYS A N 1
ATOM 691 C CA . LYS A 1 96 ? 22.179 6.324 -32.126 1.00 87.38 96 LYS A CA 1
ATOM 692 C C . LYS A 1 96 ? 23.150 5.141 -32.060 1.00 87.38 96 LYS A C 1
ATOM 694 O O . LYS A 1 96 ? 23.971 4.986 -32.959 1.00 87.38 96 LYS A O 1
ATOM 699 N N . ALA A 1 97 ? 23.013 4.273 -31.059 1.00 85.38 97 ALA A N 1
ATOM 700 C CA . ALA A 1 97 ? 23.840 3.078 -30.914 1.00 85.38 97 ALA A CA 1
ATOM 701 C C . ALA A 1 97 ? 23.645 2.092 -32.078 1.00 85.38 97 ALA A C 1
ATOM 703 O O . ALA A 1 97 ? 24.620 1.536 -32.584 1.00 85.38 97 ALA A O 1
ATOM 704 N N . LYS A 1 98 ? 22.406 1.907 -32.556 1.00 86.69 98 LYS A N 1
ATOM 705 C CA . LYS A 1 98 ? 22.118 1.062 -33.724 1.00 86.69 98 LYS A CA 1
ATOM 706 C C . LYS A 1 98 ? 22.781 1.607 -34.992 1.00 86.69 98 LYS A C 1
ATOM 708 O O . LYS A 1 98 ? 23.405 0.830 -35.707 1.00 86.69 98 LYS A O 1
ATOM 713 N N . LYS A 1 99 ? 22.709 2.924 -35.225 1.00 81.50 99 LYS A N 1
ATOM 714 C CA . LYS A 1 99 ? 23.378 3.579 -36.361 1.00 81.50 99 LYS A CA 1
ATOM 715 C C . LYS A 1 99 ? 24.9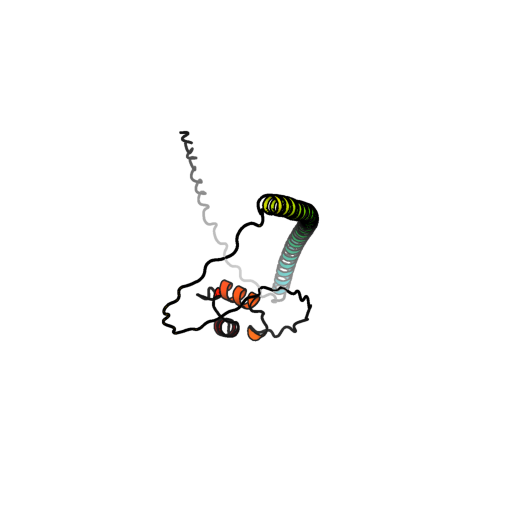06 3.451 -36.284 1.00 81.50 99 LYS A C 1
ATOM 717 O O . LYS A 1 99 ? 25.540 3.058 -37.255 1.00 81.50 99 LYS A O 1
ATOM 722 N N . ALA A 1 100 ? 25.496 3.682 -35.112 1.00 79.69 100 ALA A N 1
ATOM 723 C CA . ALA A 1 100 ? 26.937 3.519 -34.919 1.00 79.69 100 ALA A CA 1
ATOM 724 C C . ALA A 1 100 ? 27.407 2.072 -35.165 1.00 79.69 100 ALA A C 1
ATOM 726 O O . ALA A 1 100 ? 28.472 1.860 -35.743 1.00 79.69 100 ALA A O 1
ATOM 727 N N . ARG A 1 101 ? 26.600 1.069 -34.783 1.00 74.31 101 ARG A N 1
ATOM 728 C CA . ARG A 1 101 ? 26.891 -0.341 -35.084 1.00 74.31 101 ARG A CA 1
ATOM 729 C C . ARG A 1 101 ? 26.855 -0.623 -36.581 1.00 74.31 101 ARG A C 1
ATOM 731 O O . ARG A 1 101 ? 27.793 -1.239 -37.071 1.00 74.31 101 ARG A O 1
ATOM 738 N N . THR A 1 102 ? 25.834 -0.153 -37.303 1.00 73.50 102 THR A N 1
ATOM 739 C CA . THR A 1 102 ? 25.741 -0.368 -38.758 1.00 73.50 102 THR A CA 1
ATOM 740 C C . THR A 1 102 ? 26.884 0.315 -39.508 1.00 73.50 102 THR A C 1
ATOM 742 O O . THR A 1 102 ? 27.515 -0.316 -40.358 1.00 73.50 102 THR A O 1
ATOM 745 N N . ASP A 1 103 ? 27.220 1.551 -39.131 1.00 69.12 103 ASP A N 1
ATOM 746 C CA . ASP A 1 103 ? 28.297 2.330 -39.754 1.00 69.12 103 ASP A CA 1
ATOM 747 C C . ASP A 1 103 ? 29.682 1.722 -39.457 1.00 69.12 103 ASP A C 1
ATOM 749 O O . ASP A 1 103 ? 30.537 1.631 -40.343 1.00 69.12 103 ASP A O 1
ATOM 753 N N . GLY A 1 104 ? 29.893 1.234 -38.229 1.00 65.88 104 GLY A N 1
ATOM 754 C CA . GLY A 1 104 ? 31.100 0.504 -37.838 1.00 65.88 104 GLY A CA 1
ATOM 755 C C . GLY A 1 104 ? 31.259 -0.815 -38.596 1.00 65.88 104 GLY A C 1
ATOM 756 O O . GLY A 1 104 ? 32.323 -1.080 -39.152 1.00 65.88 104 GLY A O 1
ATOM 757 N N . THR A 1 105 ? 30.192 -1.614 -38.711 1.00 61.09 105 THR A N 1
ATOM 758 C CA . THR A 1 105 ? 30.233 -2.870 -39.482 1.00 61.09 105 THR A CA 1
ATOM 759 C C . THR A 1 105 ? 30.448 -2.654 -40.980 1.00 61.09 105 THR A C 1
ATOM 761 O O . THR A 1 105 ? 31.121 -3.468 -41.611 1.00 61.09 105 THR A O 1
ATOM 764 N N . ALA A 1 106 ? 29.939 -1.563 -41.561 1.00 61.53 106 ALA A N 1
ATOM 765 C CA . ALA A 1 106 ? 30.181 -1.232 -42.965 1.00 61.53 106 ALA A CA 1
ATOM 766 C C . ALA A 1 106 ? 31.650 -0.847 -43.216 1.00 61.53 106 ALA A C 1
ATOM 768 O O . ALA A 1 106 ? 32.243 -1.289 -44.203 1.00 61.53 106 ALA A O 1
ATOM 769 N N . LYS A 1 107 ? 32.270 -0.089 -42.299 1.00 61.34 107 LYS A N 1
ATOM 770 C CA . LYS A 1 107 ? 33.705 0.235 -42.372 1.00 61.34 107 LYS A CA 1
ATOM 771 C C . LYS A 1 107 ? 34.596 -0.996 -42.211 1.00 61.34 107 LYS A C 1
ATOM 773 O O . LYS A 1 107 ? 35.544 -1.136 -42.976 1.00 61.34 107 LYS A O 1
ATOM 778 N N . VAL A 1 108 ? 34.273 -1.905 -41.288 1.00 61.81 108 VAL A N 1
ATOM 779 C CA . VAL A 1 108 ? 35.035 -3.155 -41.113 1.00 61.81 108 VAL A CA 1
ATOM 780 C C . VAL A 1 108 ? 34.904 -4.051 -42.347 1.00 61.81 108 VAL A C 1
ATOM 782 O O . VAL A 1 108 ? 35.917 -4.506 -42.861 1.00 61.81 108 VAL A O 1
ATOM 785 N N . LYS A 1 109 ? 33.701 -4.237 -42.911 1.00 62.03 109 LYS A N 1
ATOM 786 C CA . LYS A 1 109 ? 33.535 -5.025 -44.149 1.00 62.03 109 LYS A CA 1
ATOM 787 C C . LYS A 1 109 ? 34.278 -4.420 -45.346 1.00 62.03 109 LYS A C 1
ATOM 789 O O . LYS A 1 109 ? 34.861 -5.167 -46.123 1.00 62.03 109 LYS A O 1
ATOM 794 N N . LYS A 1 110 ? 34.312 -3.088 -45.476 1.00 58.38 110 LYS A N 1
ATOM 795 C CA . LYS A 1 110 ? 35.086 -2.408 -46.530 1.00 58.38 110 LYS A CA 1
ATOM 796 C C . LYS A 1 110 ? 36.602 -2.561 -46.339 1.00 58.38 110 LYS A C 1
ATOM 798 O O . LYS A 1 110 ? 37.307 -2.711 -47.327 1.00 58.38 110 LYS A O 1
ATOM 803 N N . ALA A 1 111 ? 37.087 -2.562 -45.097 1.00 58.16 111 ALA A N 1
ATOM 804 C CA . ALA A 1 111 ? 38.500 -2.782 -44.786 1.00 58.16 111 ALA A CA 1
ATOM 805 C C . ALA A 1 111 ? 38.933 -4.248 -44.979 1.00 58.16 111 ALA A C 1
ATOM 807 O O . ALA A 1 111 ? 40.034 -4.499 -45.450 1.00 58.16 111 ALA A O 1
ATOM 808 N N . VAL A 1 112 ? 38.066 -5.224 -44.682 1.00 56.25 112 VAL A N 1
ATOM 809 C CA . VAL A 1 112 ? 38.365 -6.646 -44.939 1.00 56.25 112 VAL A CA 1
ATOM 810 C C . VAL A 1 112 ? 38.311 -6.953 -46.443 1.00 56.25 112 VAL A C 1
ATOM 812 O O . VAL A 1 112 ? 39.147 -7.696 -46.942 1.00 56.25 112 VAL A O 1
ATOM 815 N N . ALA A 1 113 ? 37.415 -6.312 -47.201 1.00 56.38 113 ALA A N 1
ATOM 816 C CA . ALA A 1 113 ? 37.371 -6.443 -48.661 1.00 56.38 113 ALA A CA 1
ATOM 817 C C . ALA A 1 113 ? 38.584 -5.817 -49.382 1.00 56.38 113 ALA A C 1
ATOM 819 O O . ALA A 1 113 ? 38.879 -6.216 -50.502 1.00 56.38 113 ALA A O 1
ATOM 820 N N . SER A 1 114 ? 39.299 -4.865 -48.767 1.00 54.84 114 SER A N 1
ATOM 821 C CA . SER A 1 114 ? 40.531 -4.299 -49.341 1.00 54.84 114 SER A CA 1
ATOM 822 C C . SER A 1 114 ? 41.809 -5.038 -48.929 1.00 54.84 114 SER A C 1
ATOM 824 O O . SER A 1 114 ? 42.880 -4.663 -49.392 1.00 54.84 114 SER A O 1
ATOM 826 N N . VAL A 1 115 ? 41.722 -6.038 -48.041 1.00 54.84 115 VAL A N 1
ATOM 827 C CA . VAL A 1 115 ? 42.871 -6.843 -47.572 1.00 54.84 115 VAL A CA 1
ATOM 828 C C . VAL A 1 115 ? 42.881 -8.251 -48.190 1.00 54.84 115 VAL A C 1
ATOM 830 O O . VAL A 1 115 ? 43.912 -8.915 -48.176 1.00 54.84 115 VAL A O 1
ATOM 833 N N . VAL A 1 116 ? 41.781 -8.705 -48.801 1.00 45.59 116 VAL A N 1
ATOM 834 C CA . VAL A 1 116 ? 41.728 -9.998 -49.502 1.00 45.59 116 VAL A CA 1
ATOM 835 C C . VAL A 1 116 ? 42.063 -9.804 -50.986 1.00 45.59 116 VAL A C 1
ATOM 837 O O . VAL A 1 116 ? 41.183 -9.585 -51.816 1.00 45.59 116 VAL A O 1
ATOM 840 N N . HIS A 1 117 ? 43.352 -9.894 -51.318 1.00 42.72 117 HIS A N 1
ATOM 841 C CA . HIS A 1 117 ? 43.786 -10.312 -52.653 1.00 42.72 117 HIS A CA 1
ATOM 842 C C . HIS A 1 117 ? 43.472 -11.813 -52.818 1.00 42.72 117 HIS A C 1
ATOM 844 O O . HIS A 1 117 ? 43.814 -12.584 -51.919 1.00 42.72 117 HIS A O 1
ATOM 850 N N . PRO A 1 118 ? 42.829 -12.259 -53.913 1.00 47.91 118 PRO A N 1
ATOM 851 C CA . PRO A 1 118 ? 42.699 -13.676 -54.204 1.00 47.91 118 PRO A CA 1
ATOM 852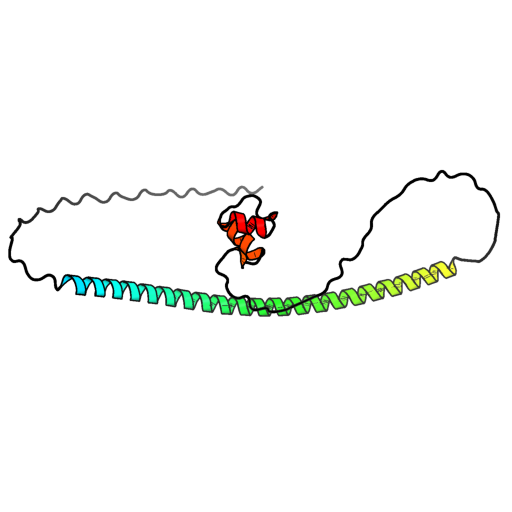 C C . PRO A 1 118 ? 43.994 -14.144 -54.866 1.00 47.91 118 PRO A C 1
ATOM 854 O O . PRO A 1 118 ? 44.193 -13.911 -56.054 1.00 47.91 118 PRO A O 1
ATOM 857 N N . ASP A 1 119 ? 44.873 -14.790 -54.111 1.00 38.41 119 ASP A N 1
ATOM 858 C CA . ASP A 1 119 ? 45.893 -15.633 -54.721 1.00 38.41 119 ASP A CA 1
ATOM 859 C C . ASP A 1 119 ? 46.121 -16.897 -53.888 1.00 38.41 119 ASP A C 1
ATOM 861 O O . ASP A 1 119 ? 46.169 -16.850 -52.659 1.00 38.41 119 ASP A O 1
ATOM 865 N N . ALA A 1 120 ? 46.240 -18.005 -54.618 1.00 32.28 120 ALA A N 1
ATOM 866 C CA . ALA A 1 120 ? 46.588 -19.362 -54.199 1.00 32.28 120 ALA A CA 1
ATOM 867 C C . ALA A 1 120 ? 45.525 -20.218 -53.464 1.00 32.28 120 ALA A C 1
ATOM 869 O O . ALA A 1 120 ? 45.367 -20.212 -52.245 1.00 32.28 120 ALA A O 1
ATOM 870 N N . ALA A 1 121 ? 44.874 -21.080 -54.251 1.00 37.09 121 ALA A N 1
ATOM 871 C CA . ALA A 1 121 ? 44.437 -22.424 -53.849 1.00 37.09 121 ALA A CA 1
ATOM 872 C C . ALA A 1 121 ? 45.605 -23.436 -54.053 1.00 37.09 121 ALA A C 1
ATOM 874 O O . ALA A 1 121 ? 46.628 -23.055 -54.620 1.00 37.09 121 ALA A O 1
ATOM 875 N N . PRO A 1 122 ? 45.432 -24.753 -53.828 1.00 57.09 122 PRO A N 1
ATOM 876 C CA . PRO A 1 122 ? 45.191 -25.466 -52.568 1.00 57.09 122 PRO A CA 1
ATOM 877 C C . PRO A 1 122 ? 46.241 -26.592 -52.344 1.00 57.09 122 PRO A C 1
ATOM 879 O O . PRO A 1 122 ? 46.797 -27.121 -53.303 1.00 57.09 122 PRO A O 1
ATOM 882 N N . THR A 1 123 ? 46.455 -27.061 -51.111 1.00 37.59 123 THR A N 1
ATOM 883 C CA . THR A 1 123 ? 47.107 -28.367 -50.868 1.00 37.59 123 THR A CA 1
ATOM 884 C C . THR A 1 123 ? 46.366 -29.181 -49.811 1.00 37.59 123 THR A C 1
ATOM 886 O O . THR A 1 123 ? 45.790 -28.655 -48.862 1.00 37.59 123 THR A O 1
ATOM 889 N N . ALA A 1 124 ? 46.311 -30.480 -50.090 1.00 41.31 124 ALA A N 1
ATOM 890 C CA . ALA A 1 124 ? 45.453 -31.500 -49.511 1.00 41.31 124 ALA A CA 1
ATOM 891 C C . ALA A 1 124 ? 46.107 -32.278 -48.352 1.00 41.31 124 ALA A C 1
ATOM 893 O O . ALA A 1 124 ? 47.327 -32.254 -48.216 1.00 41.31 124 ALA A O 1
ATOM 894 N N . SER A 1 125 ? 45.259 -33.062 -47.662 1.00 38.75 125 SER A N 1
ATOM 895 C CA . SER A 1 125 ? 45.548 -34.190 -46.744 1.00 38.75 125 SER A CA 1
ATOM 896 C C . SER A 1 125 ? 46.241 -33.811 -45.421 1.00 38.75 125 SER A C 1
ATOM 898 O O . SER A 1 125 ? 47.104 -32.955 -45.393 1.00 38.75 125 SER A O 1
ATOM 900 N N . GLU A 1 126 ? 45.889 -34.337 -44.245 1.00 38.00 126 GLU A N 1
ATOM 901 C CA . GLU A 1 126 ? 45.544 -35.717 -43.888 1.00 38.00 126 GLU A CA 1
ATOM 902 C C . GLU A 1 126 ? 44.535 -35.801 -42.720 1.00 38.00 126 GLU A C 1
ATOM 904 O O . GLU A 1 126 ? 44.503 -34.973 -41.812 1.00 38.00 126 GLU A O 1
ATOM 909 N N . THR A 1 127 ? 43.735 -36.868 -42.743 1.00 39.19 127 THR A N 1
ATOM 910 C CA . THR A 1 127 ? 43.056 -37.499 -41.592 1.00 39.19 127 THR A CA 1
ATOM 911 C C . THR A 1 127 ? 44.091 -38.360 -40.836 1.00 39.19 127 THR A C 1
ATOM 913 O O . THR A 1 127 ? 44.990 -38.875 -41.500 1.00 39.19 127 THR A O 1
ATOM 916 N N . PRO A 1 128 ? 43.983 -38.616 -39.510 1.00 49.66 128 PRO A N 1
ATOM 917 C CA . PRO A 1 128 ? 43.039 -39.640 -39.050 1.00 49.66 128 PRO A CA 1
ATOM 918 C C . PRO A 1 128 ? 42.437 -39.455 -37.636 1.00 49.66 128 PRO A C 1
ATOM 920 O O . PRO A 1 128 ? 42.943 -38.737 -36.783 1.00 49.66 128 PRO A O 1
ATOM 923 N N . ALA A 1 129 ? 41.393 -40.262 -37.423 1.00 36.31 129 ALA A N 1
ATOM 924 C CA . ALA A 1 129 ? 40.982 -40.915 -36.176 1.00 36.31 129 ALA A CA 1
ATOM 925 C C . ALA A 1 129 ? 40.289 -40.087 -35.075 1.00 36.31 129 ALA A C 1
ATOM 927 O O . ALA A 1 129 ? 40.898 -39.462 -34.213 1.00 36.31 129 ALA A O 1
ATOM 928 N N . ALA A 1 130 ? 38.962 -40.243 -35.060 1.00 55.41 130 ALA A N 1
ATOM 929 C CA . ALA A 1 130 ? 38.101 -40.124 -33.887 1.00 55.41 130 ALA A CA 1
ATOM 930 C C . ALA A 1 130 ? 38.514 -41.105 -32.759 1.00 55.41 130 ALA A C 1
ATOM 932 O O . ALA A 1 130 ? 39.231 -42.077 -33.011 1.00 55.41 130 ALA A O 1
ATOM 933 N N . PRO A 1 131 ? 37.981 -40.918 -31.539 1.00 51.66 131 PRO A N 1
ATOM 934 C CA . PRO A 1 131 ? 36.786 -41.699 -31.229 1.00 51.66 131 PRO A CA 1
ATOM 935 C C . PRO A 1 131 ? 35.621 -40.861 -30.688 1.00 51.66 131 PRO A C 1
ATOM 937 O O . PRO A 1 131 ? 35.776 -39.813 -30.067 1.00 51.66 131 PRO A O 1
ATOM 940 N N . ILE A 1 132 ? 34.445 -41.377 -31.020 1.00 51.12 132 ILE A N 1
ATOM 941 C CA . ILE A 1 132 ? 33.086 -40.921 -30.740 1.00 51.12 132 ILE A CA 1
ATOM 942 C C . ILE A 1 132 ? 32.685 -41.350 -29.312 1.00 51.12 132 ILE A C 1
ATOM 944 O O . ILE A 1 132 ? 33.323 -42.231 -28.748 1.00 51.12 132 ILE A O 1
ATOM 948 N N . GLU A 1 133 ? 31.581 -40.767 -28.827 1.00 39.66 133 GLU A N 1
ATOM 949 C CA . GLU A 1 133 ? 30.646 -41.209 -27.764 1.00 39.66 133 GLU A CA 1
ATOM 950 C C . GLU A 1 133 ? 30.710 -40.385 -26.467 1.00 39.66 133 GLU A C 1
ATOM 952 O O . GLU A 1 133 ? 31.776 -40.231 -25.889 1.00 39.66 133 GLU A O 1
ATOM 957 N N . VAL A 1 134 ? 29.644 -39.817 -25.881 1.00 44.62 134 VAL A N 1
ATOM 958 C CA . VAL A 1 134 ? 28.164 -39.802 -26.037 1.00 44.62 134 VAL A CA 1
ATOM 959 C C . VAL A 1 134 ? 27.723 -38.586 -25.161 1.00 44.62 134 VAL A C 1
ATOM 961 O O . VAL A 1 134 ? 28.228 -38.457 -24.050 1.00 44.62 134 VAL A O 1
ATOM 964 N N . THR A 1 135 ? 27.109 -37.493 -25.663 1.00 48.91 135 THR A N 1
ATOM 965 C CA . THR A 1 135 ? 25.645 -37.148 -25.706 1.00 48.91 135 THR A CA 1
ATOM 966 C C . THR A 1 135 ? 24.870 -37.442 -24.391 1.00 48.91 135 THR A C 1
ATOM 968 O O . THR A 1 135 ? 25.255 -38.406 -23.739 1.00 48.91 135 THR A O 1
ATOM 971 N N . PRO A 1 136 ? 23.750 -36.780 -23.972 1.00 56.50 136 PRO A N 1
ATOM 972 C CA . PRO A 1 136 ? 22.991 -35.570 -24.419 1.00 56.50 136 PRO A CA 1
ATOM 973 C C . PRO A 1 136 ? 22.732 -34.514 -23.282 1.00 56.50 136 PRO A C 1
ATOM 975 O O . PRO A 1 136 ? 22.861 -34.848 -22.110 1.00 56.50 136 PRO A O 1
ATOM 978 N N . GLU A 1 137 ? 22.547 -33.204 -23.563 1.00 54.00 137 GLU A N 1
ATOM 979 C CA . GLU A 1 137 ? 21.281 -32.387 -23.661 1.00 54.00 137 GLU A CA 1
ATOM 980 C C . GLU A 1 137 ? 20.462 -32.168 -22.358 1.00 54.00 137 GLU A C 1
ATOM 982 O O . GLU A 1 137 ? 20.557 -33.010 -21.468 1.00 54.00 137 GLU A O 1
ATOM 987 N N . PRO A 1 138 ? 19.639 -31.089 -22.191 1.00 52.78 138 PRO A N 1
ATOM 988 C CA . PRO A 1 138 ? 19.081 -30.134 -23.185 1.00 52.78 138 PRO A CA 1
ATOM 989 C C . PRO A 1 138 ? 19.297 -28.628 -22.848 1.00 52.78 138 PRO A C 1
ATOM 991 O O . PRO A 1 138 ? 19.620 -28.264 -21.719 1.00 52.78 138 PRO A O 1
ATOM 994 N N . GLU A 1 139 ? 19.336 -27.703 -23.821 1.00 45.09 139 GLU A N 1
ATOM 995 C CA . GLU A 1 139 ? 18.191 -26.954 -24.411 1.00 45.09 139 GLU A CA 1
ATOM 996 C C . GLU A 1 139 ? 17.166 -26.469 -23.351 1.00 45.09 139 GLU A C 1
ATOM 998 O O . GLU A 1 139 ? 16.768 -27.222 -22.475 1.00 45.09 139 GLU A O 1
ATOM 1003 N N . VAL A 1 140 ? 16.689 -25.224 -23.264 1.00 46.50 140 VAL A N 1
ATOM 1004 C CA . VAL A 1 140 ? 16.112 -24.311 -24.264 1.00 46.50 140 VAL A CA 1
ATOM 1005 C C . VAL A 1 140 ? 16.063 -22.906 -23.622 1.00 46.50 140 VAL A C 1
ATOM 1007 O O . VAL A 1 140 ? 15.718 -22.763 -22.454 1.00 46.50 140 VAL A O 1
ATOM 1010 N N . VAL A 1 141 ? 16.623 -21.860 -24.230 1.00 50.91 141 VAL A N 1
ATOM 1011 C CA . VAL A 1 141 ? 15.959 -20.844 -25.075 1.00 50.91 141 VAL A CA 1
ATOM 1012 C C . VAL A 1 141 ? 14.610 -20.288 -24.554 1.00 50.91 141 VAL A C 1
ATOM 1014 O O . VAL A 1 141 ? 13.677 -21.013 -24.237 1.00 50.91 141 VAL A O 1
ATOM 1017 N N . VAL A 1 142 ? 14.512 -18.958 -24.674 1.00 49.56 142 VAL A N 1
ATOM 1018 C CA . VAL A 1 142 ? 13.323 -18.102 -24.859 1.00 49.56 142 VAL A CA 1
ATOM 1019 C C . VAL A 1 142 ? 12.650 -17.520 -23.600 1.00 49.56 142 VAL A C 1
ATOM 1021 O O . VAL A 1 142 ? 11.567 -17.933 -23.202 1.00 49.56 142 VAL A O 1
ATOM 1024 N N . GLU A 1 143 ? 13.191 -16.415 -23.070 1.00 40.38 143 GLU A N 1
ATOM 1025 C CA . GLU A 1 143 ? 12.356 -15.421 -22.374 1.00 40.38 143 GLU A CA 1
ATOM 1026 C C . GLU A 1 143 ? 11.749 -14.472 -23.417 1.00 40.38 143 GLU A C 1
ATOM 1028 O O . GLU A 1 143 ? 12.301 -13.427 -23.766 1.00 40.38 143 GLU A O 1
ATOM 1033 N N . SER A 1 144 ? 10.615 -14.906 -23.967 1.00 48.59 144 SER A N 1
ATOM 1034 C CA . SER A 1 144 ? 9.677 -14.061 -24.700 1.00 48.59 144 SER A CA 1
ATOM 1035 C C . SER A 1 144 ? 8.601 -13.595 -23.726 1.00 48.59 144 SER A C 1
ATOM 1037 O O . SER A 1 144 ? 7.926 -14.411 -23.100 1.00 48.59 144 SER A O 1
ATOM 1039 N N . ALA A 1 145 ? 8.403 -12.282 -23.633 1.00 49.47 145 ALA A N 1
ATOM 1040 C CA . ALA A 1 145 ? 7.174 -11.714 -23.089 1.00 49.47 145 ALA A CA 1
ATOM 1041 C C . ALA A 1 145 ? 5.960 -12.206 -23.907 1.00 49.47 145 ALA A C 1
ATOM 1043 O O . ALA A 1 145 ? 6.081 -12.420 -25.117 1.00 49.47 145 ALA A O 1
ATOM 1044 N N . PRO A 1 146 ? 4.770 -12.296 -23.294 1.00 53.62 146 PRO A N 1
ATOM 1045 C CA . PRO A 1 146 ? 3.812 -11.232 -23.585 1.00 53.62 146 PRO A CA 1
ATOM 1046 C C . PRO A 1 146 ? 2.947 -10.801 -22.392 1.00 53.62 146 PRO A C 1
ATOM 1048 O O . PRO A 1 146 ? 2.766 -11.491 -21.393 1.00 53.62 146 PRO A O 1
ATOM 1051 N N . ALA A 1 147 ? 2.407 -9.595 -22.547 1.00 53.09 147 ALA A N 1
ATOM 1052 C CA . ALA A 1 147 ? 1.363 -8.996 -21.736 1.00 53.09 147 ALA A CA 1
ATOM 1053 C C . ALA A 1 147 ? 0.087 -9.846 -21.707 1.00 53.09 147 ALA A C 1
ATOM 1055 O O . ALA A 1 147 ? -0.312 -10.306 -22.763 1.00 53.09 147 ALA A O 1
ATOM 1056 N N . HIS A 1 148 ? -0.624 -9.890 -20.574 1.00 37.38 148 HIS A N 1
ATOM 1057 C CA . HIS A 1 148 ? -2.090 -9.833 -20.557 1.00 37.38 148 HIS A CA 1
ATOM 1058 C C . HIS A 1 148 ? -2.580 -9.152 -19.277 1.00 37.38 148 HIS A C 1
ATOM 1060 O O . HIS A 1 148 ? -2.413 -9.632 -18.159 1.00 37.38 148 HIS A O 1
ATOM 1066 N N . SER A 1 149 ? -3.182 -7.985 -19.489 1.00 57.88 149 SER A N 1
ATOM 1067 C CA . SER A 1 149 ? -4.171 -7.403 -18.602 1.00 57.88 149 SER A CA 1
ATOM 1068 C C . SER A 1 149 ? -5.475 -8.159 -18.831 1.00 57.88 149 SER A C 1
ATOM 1070 O O . SER A 1 149 ? -5.974 -8.169 -19.952 1.00 57.88 149 SER A O 1
ATOM 1072 N N . THR A 1 150 ? -6.022 -8.762 -17.784 1.00 39.38 150 THR A N 1
ATOM 1073 C CA . THR A 1 150 ? -7.458 -9.015 -17.673 1.00 39.38 150 THR A CA 1
ATOM 1074 C C . THR A 1 150 ? -7.847 -8.789 -16.225 1.00 39.38 150 THR A C 1
ATOM 1076 O O . THR A 1 150 ? -7.517 -9.580 -15.341 1.00 39.38 150 THR A O 1
ATOM 1079 N N . SER A 1 151 ? -8.529 -7.669 -15.998 1.00 50.06 151 SER A N 1
ATOM 1080 C CA . SER A 1 151 ? -9.462 -7.519 -14.891 1.00 50.06 151 SER A CA 1
ATOM 1081 C C . SER A 1 151 ? -10.406 -8.718 -14.899 1.00 50.06 151 SER A C 1
ATOM 1083 O O . SER A 1 151 ? -11.140 -8.914 -15.862 1.00 50.06 151 SER A O 1
ATOM 1085 N N . ALA A 1 152 ? -10.366 -9.516 -13.840 1.00 46.16 152 ALA A N 1
ATOM 1086 C CA . ALA A 1 152 ? -11.391 -10.494 -13.536 1.00 46.16 152 ALA A CA 1
ATOM 1087 C C . ALA A 1 152 ? -11.745 -10.317 -12.060 1.00 46.16 152 ALA A C 1
ATOM 1089 O O . ALA A 1 152 ? -10.947 -10.577 -11.162 1.00 46.16 152 ALA A O 1
ATOM 1090 N N . GLU A 1 153 ? -12.929 -9.754 -11.872 1.00 51.28 153 GLU A N 1
ATOM 1091 C CA . GLU A 1 153 ? -13.792 -9.854 -10.706 1.00 51.28 153 GLU A CA 1
ATOM 1092 C C . GLU A 1 153 ? -13.649 -11.229 -10.029 1.00 51.28 153 GLU A C 1
ATOM 1094 O O . GLU A 1 153 ? -13.922 -12.258 -10.643 1.00 51.28 153 GLU A O 1
ATOM 1099 N N . VAL A 1 154 ? -13.186 -11.260 -8.775 1.00 48.38 154 VAL A N 1
ATOM 1100 C CA . VAL A 1 154 ? -13.162 -12.492 -7.979 1.00 48.38 154 VAL A CA 1
ATOM 1101 C C . VAL A 1 154 ? -14.092 -12.299 -6.798 1.00 48.38 154 VAL A C 1
ATOM 1103 O O . VAL A 1 154 ? -13.815 -11.532 -5.877 1.00 48.38 154 VAL A O 1
ATOM 1106 N N . VAL A 1 155 ? -15.219 -12.996 -6.888 1.00 51.09 155 VAL A N 1
ATOM 1107 C CA . VAL A 1 155 ? -16.170 -13.269 -5.817 1.00 51.09 155 VAL A CA 1
ATOM 1108 C C . VAL A 1 155 ? -15.394 -13.598 -4.541 1.00 51.09 155 VAL A C 1
ATOM 1110 O O . VAL A 1 155 ? -14.564 -14.509 -4.528 1.00 51.09 155 VAL A O 1
ATOM 1113 N N . ALA A 1 156 ? -15.644 -12.825 -3.485 1.00 48.00 156 ALA A N 1
ATOM 1114 C CA . ALA A 1 156 ? -15.086 -13.047 -2.161 1.00 48.00 156 ALA A CA 1
ATOM 1115 C C . ALA A 1 156 ? -15.596 -14.390 -1.619 1.00 48.00 156 ALA A C 1
ATOM 1117 O O . ALA A 1 156 ? -16.662 -14.484 -1.022 1.00 48.00 156 ALA A O 1
ATOM 1118 N N . VAL A 1 157 ? -14.839 -15.454 -1.867 1.00 53.09 157 VAL A N 1
ATOM 1119 C CA . VAL A 1 157 ? -14.901 -16.660 -1.049 1.00 53.09 157 VAL A CA 1
ATOM 1120 C C . VAL A 1 157 ? -14.041 -16.347 0.172 1.00 53.09 157 VAL A C 1
ATOM 1122 O O . VAL A 1 157 ? -12.816 -16.299 0.053 1.00 53.09 157 VAL A O 1
ATOM 1125 N N . ASP A 1 158 ? -14.693 -16.061 1.303 1.00 64.31 158 ASP A N 1
ATOM 1126 C CA . ASP A 1 158 ? -14.130 -15.663 2.611 1.00 64.31 158 ASP A CA 1
ATOM 1127 C C . ASP A 1 158 ? -13.278 -16.768 3.278 1.00 64.31 158 ASP A C 1
ATOM 1129 O O . ASP A 1 158 ? -13.465 -17.150 4.431 1.00 64.31 158 ASP A O 1
ATOM 1133 N N . GLY A 1 159 ? -12.314 -17.319 2.544 1.00 75.12 159 GLY A N 1
ATOM 1134 C CA . GLY A 1 159 ? -11.376 -18.315 3.038 1.00 75.12 159 GLY A CA 1
ATOM 1135 C C . GLY A 1 159 ? -10.022 -18.222 2.335 1.00 75.12 159 GLY A C 1
ATOM 1136 O O . GLY A 1 159 ? -9.930 -17.719 1.210 1.00 75.12 159 GLY A O 1
ATOM 1137 N N . PRO A 1 160 ? -8.947 -18.745 2.952 1.00 77.06 160 PRO A N 1
ATOM 1138 C CA . PRO A 1 160 ? -7.601 -18.701 2.377 1.00 77.06 160 PRO A CA 1
ATOM 1139 C C . PRO A 1 160 ? -7.532 -19.356 0.982 1.00 77.06 160 PRO A C 1
ATOM 1141 O O . PRO A 1 160 ? -6.717 -18.968 0.149 1.00 77.06 160 PRO A O 1
ATOM 1144 N N . ALA A 1 161 ? -8.435 -20.285 0.659 1.00 82.19 161 ALA A N 1
ATOM 1145 C CA . ALA A 1 161 ? -8.513 -20.914 -0.661 1.00 82.19 161 ALA A CA 1
ATOM 1146 C C . ALA A 1 161 ? -8.793 -19.920 -1.815 1.00 82.19 161 ALA A C 1
ATOM 1148 O O . ALA A 1 161 ? -8.239 -20.072 -2.914 1.00 82.19 161 ALA A O 1
ATOM 1149 N N . GLY A 1 162 ? -9.599 -18.881 -1.560 1.00 85.81 162 GLY A N 1
ATOM 1150 C CA . GLY A 1 162 ? -9.943 -17.840 -2.536 1.00 85.81 162 GLY A CA 1
ATOM 1151 C C . GLY A 1 162 ? -8.846 -16.789 -2.731 1.00 85.81 162 GLY A C 1
ATOM 1152 O O . GLY A 1 162 ? -8.830 -16.083 -3.738 1.00 85.81 162 GLY A O 1
ATOM 1153 N N . MET A 1 163 ? -7.887 -16.708 -1.807 1.00 90.75 163 MET A N 1
ATOM 1154 C CA . MET A 1 163 ? -6.830 -15.704 -1.854 1.00 90.75 163 MET A CA 1
ATOM 1155 C C . MET A 1 163 ? -5.801 -15.996 -2.955 1.00 90.75 163 MET A C 1
ATOM 1157 O O . MET A 1 163 ? -5.465 -17.141 -3.283 1.00 90.75 163 MET A O 1
ATOM 1161 N N . THR A 1 164 ? -5.250 -14.927 -3.525 1.00 95.31 164 THR A N 1
ATOM 1162 C CA . THR A 1 164 ? -4.092 -15.014 -4.424 1.00 95.31 164 THR A CA 1
ATOM 1163 C C . THR A 1 164 ? -2.842 -15.452 -3.650 1.00 95.31 164 THR A C 1
ATOM 1165 O O . THR A 1 164 ? -2.734 -15.241 -2.442 1.00 95.31 164 THR A O 1
ATOM 1168 N N . VAL A 1 165 ? -1.838 -16.013 -4.338 1.00 95.50 165 VAL A N 1
ATOM 1169 C CA . VAL A 1 165 ? -0.565 -16.420 -3.701 1.00 95.50 165 VAL A CA 1
ATOM 1170 C C . VAL A 1 165 ? 0.113 -15.244 -2.987 1.00 95.50 165 VAL A C 1
ATOM 1172 O O . VAL A 1 165 ? 0.709 -15.424 -1.928 1.00 95.50 165 VAL A O 1
ATOM 1175 N N . ALA A 1 166 ? -0.002 -14.029 -3.531 1.00 96.06 166 ALA A N 1
ATOM 1176 C CA . ALA A 1 166 ? 0.545 -12.824 -2.914 1.00 96.06 166 ALA A CA 1
ATOM 1177 C C . ALA A 1 166 ? -0.151 -12.484 -1.585 1.00 96.06 166 ALA A C 1
ATOM 1179 O O . ALA A 1 166 ? 0.528 -12.225 -0.592 1.00 96.06 166 ALA A O 1
ATOM 1180 N N . GLN A 1 167 ? -1.486 -12.538 -1.549 1.00 95.75 167 GLN A N 1
ATOM 1181 C CA . GLN A 1 167 ? -2.272 -12.319 -0.329 1.00 95.75 167 GLN A CA 1
ATOM 1182 C C . GLN A 1 167 ? -1.981 -13.394 0.723 1.00 95.75 167 GLN A C 1
ATOM 1184 O O . GLN A 1 167 ? -1.746 -13.063 1.882 1.00 95.75 167 GLN A O 1
ATOM 1189 N N . LEU A 1 168 ? -1.883 -14.660 0.309 1.00 96.69 168 LEU A N 1
ATOM 1190 C CA . LEU A 1 168 ? -1.519 -15.768 1.194 1.00 96.69 168 LEU A CA 1
ATOM 1191 C C . LEU A 1 168 ? -0.117 -15.605 1.786 1.00 96.69 168 LEU A C 1
ATOM 1193 O O . LEU A 1 168 ? 0.075 -15.783 2.984 1.00 96.69 168 LEU A O 1
ATOM 1197 N N . ARG A 1 169 ? 0.873 -15.192 0.988 1.00 96.94 169 ARG A N 1
ATOM 1198 C CA . ARG A 1 169 ? 2.220 -14.895 1.505 1.00 96.94 169 ARG A CA 1
ATOM 1199 C C . ARG A 1 169 ? 2.224 -13.703 2.459 1.00 96.94 169 ARG A C 1
ATOM 1201 O O . ARG A 1 169 ? 2.984 -13.711 3.424 1.00 96.94 169 ARG A O 1
ATOM 1208 N N . ALA A 1 170 ? 1.398 -12.690 2.206 1.00 96.94 170 ALA A N 1
ATOM 1209 C CA . ALA A 1 170 ? 1.260 -11.549 3.105 1.00 96.94 170 ALA A CA 1
ATOM 1210 C C . ALA A 1 170 ? 0.649 -11.968 4.452 1.00 96.94 170 ALA A C 1
ATOM 1212 O O . ALA A 1 170 ? 1.200 -11.615 5.495 1.00 96.94 170 ALA A O 1
ATOM 1213 N N . ALA A 1 171 ? -0.413 -12.775 4.434 1.00 95.81 171 ALA A N 1
ATOM 1214 C CA . ALA A 1 171 ? -1.021 -13.339 5.637 1.00 95.81 171 ALA A CA 1
ATOM 1215 C C . ALA A 1 171 ? -0.040 -14.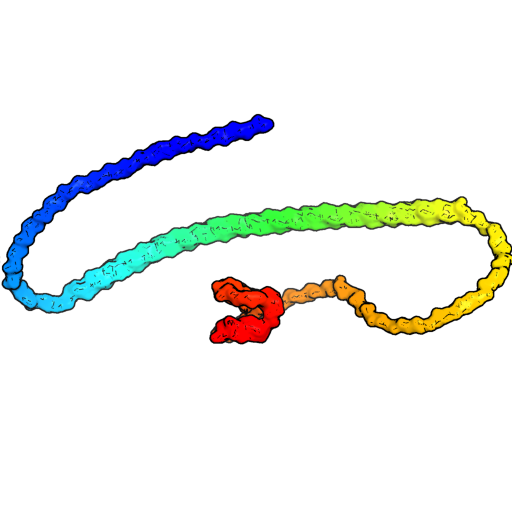252 6.398 1.00 95.81 171 ALA A C 1
ATOM 1217 O O . ALA A 1 171 ? 0.159 -14.083 7.599 1.00 95.81 171 ALA A O 1
ATOM 1218 N N . ALA A 1 172 ? 0.677 -15.135 5.695 1.00 96.62 172 ALA A N 1
ATOM 1219 C CA . ALA A 1 172 ? 1.694 -16.011 6.282 1.00 96.62 172 ALA A CA 1
ATOM 1220 C C . ALA A 1 172 ? 2.856 -15.227 6.910 1.00 96.62 172 ALA A C 1
ATOM 1222 O O . ALA A 1 172 ? 3.365 -15.599 7.966 1.00 96.62 172 ALA A O 1
ATOM 1223 N N . ARG A 1 173 ? 3.248 -14.095 6.311 1.00 97.25 173 ARG A N 1
ATOM 1224 C CA . ARG A 1 173 ? 4.238 -13.183 6.896 1.00 97.25 173 ARG A CA 1
ATOM 1225 C C . ARG A 1 173 ? 3.726 -12.523 8.176 1.00 97.25 173 ARG A C 1
ATOM 1227 O O . ARG A 1 173 ? 4.506 -12.370 9.109 1.00 97.25 173 ARG A O 1
ATOM 1234 N N . GLN A 1 174 ? 2.455 -12.126 8.218 1.00 96.38 174 GLN A N 1
ATOM 1235 C CA . GLN A 1 174 ? 1.842 -11.542 9.416 1.00 96.38 174 GLN A CA 1
ATOM 1236 C C . GLN A 1 174 ? 1.739 -12.560 10.559 1.00 96.38 174 GLN A C 1
ATOM 1238 O O . GLN A 1 174 ? 1.930 -12.186 11.711 1.00 96.38 174 GLN A O 1
ATOM 1243 N N . GLN A 1 175 ? 1.515 -13.837 10.238 1.00 94.69 175 GLN A N 1
ATOM 1244 C CA . GLN A 1 175 ? 1.514 -14.932 11.214 1.00 94.69 175 GLN A CA 1
ATOM 1245 C C . GLN A 1 175 ? 2.914 -15.489 11.537 1.00 94.69 175 GLN A C 1
ATOM 1247 O O . GLN A 1 175 ? 3.059 -16.292 12.452 1.00 94.69 175 GLN A O 1
ATOM 1252 N N . GLY A 1 176 ? 3.959 -15.066 10.818 1.00 96.00 176 GLY A N 1
ATOM 1253 C CA . GLY A 1 176 ? 5.334 -15.503 11.070 1.00 96.00 176 GLY A CA 1
ATOM 1254 C C . GLY A 1 176 ? 5.649 -16.933 10.618 1.00 96.00 176 GLY A C 1
ATOM 1255 O O . GLY A 1 176 ? 6.563 -17.547 11.164 1.00 96.00 176 GLY A O 1
ATOM 1256 N N . VAL A 1 177 ? 4.936 -17.466 9.619 1.00 96.62 177 VAL A N 1
ATOM 1257 C CA . VAL A 1 177 ? 5.152 -18.831 9.106 1.00 96.62 177 VAL A CA 1
ATOM 1258 C C . VAL A 1 177 ? 6.569 -18.957 8.516 1.00 96.62 177 VAL A C 1
ATOM 1260 O O . VAL A 1 177 ? 6.887 -18.271 7.541 1.00 96.62 177 VAL A O 1
ATOM 1263 N N . PRO A 1 178 ? 7.455 -19.818 9.047 1.00 96.19 178 PRO A N 1
ATOM 1264 C CA . PRO A 1 178 ? 8.812 -19.966 8.532 1.00 96.19 178 PRO A CA 1
ATOM 1265 C C . PRO A 1 178 ? 8.807 -20.593 7.133 1.00 96.19 178 PRO A C 1
ATOM 1267 O O . PRO A 1 178 ? 8.057 -21.516 6.836 1.00 96.19 178 PRO A O 1
ATOM 1270 N N . GLY A 1 179 ? 9.658 -20.086 6.239 1.00 96.69 179 GLY A N 1
ATOM 1271 C CA . GLY A 1 179 ? 9.770 -20.624 4.878 1.00 96.69 179 GLY A CA 1
ATOM 1272 C C . GLY A 1 179 ? 8.616 -20.269 3.928 1.00 96.69 179 GLY A C 1
ATOM 1273 O O . GLY A 1 179 ? 8.640 -20.724 2.784 1.00 96.69 179 GLY A O 1
ATOM 1274 N N . TYR A 1 180 ? 7.673 -19.402 4.330 1.00 97.19 180 TYR A N 1
ATOM 1275 C CA . TYR A 1 180 ? 6.498 -19.008 3.529 1.00 97.19 180 TYR A CA 1
ATOM 1276 C C . TYR A 1 180 ? 6.817 -18.556 2.090 1.00 97.19 180 TYR A C 1
ATOM 1278 O O . TYR A 1 180 ? 6.017 -18.738 1.177 1.00 97.19 180 TYR A O 1
ATOM 1286 N N . SER A 1 181 ? 8.004 -17.986 1.854 1.00 96.12 181 SER A N 1
ATOM 1287 C CA . SER A 1 181 ? 8.435 -17.533 0.523 1.00 96.12 181 SER A CA 1
ATOM 1288 C C . SER A 1 181 ? 8.561 -18.681 -0.490 1.00 96.12 181 SER A C 1
ATOM 1290 O O . SER A 1 181 ? 8.278 -18.504 -1.676 1.00 96.12 181 SER A O 1
ATOM 1292 N N . ARG A 1 182 ? 8.942 -19.877 -0.022 1.00 96.75 182 ARG A N 1
ATOM 1293 C CA . ARG A 1 182 ? 9.146 -21.070 -0.861 1.00 96.75 182 ARG A CA 1
ATOM 1294 C C . ARG A 1 182 ? 7.901 -21.949 -0.965 1.00 96.75 182 ARG A C 1
ATOM 1296 O O . ARG A 1 182 ? 7.869 -22.849 -1.798 1.00 96.75 182 ARG A O 1
ATOM 1303 N N . MET A 1 183 ? 6.893 -21.695 -0.133 1.00 97.00 183 MET A N 1
ATOM 1304 C CA . MET A 1 183 ? 5.676 -22.493 -0.104 1.00 97.00 183 MET A CA 1
ATOM 1305 C C . MET A 1 183 ? 4.815 -22.256 -1.350 1.00 97.00 183 MET A C 1
ATOM 1307 O O . MET A 1 183 ? 4.691 -21.130 -1.855 1.00 97.00 183 MET A O 1
ATOM 1311 N N . ARG A 1 184 ? 4.217 -23.345 -1.845 1.00 97.12 184 ARG A N 1
ATOM 1312 C CA . ARG A 1 184 ? 3.198 -23.312 -2.908 1.00 97.12 184 ARG A CA 1
ATOM 1313 C C . ARG A 1 184 ? 1.847 -22.859 -2.340 1.00 97.12 184 ARG A C 1
ATOM 1315 O O . ARG A 1 184 ? 1.665 -22.844 -1.126 1.00 97.12 184 ARG A O 1
ATOM 1322 N N . LYS A 1 185 ? 0.889 -22.505 -3.211 1.00 96.12 185 LYS A N 1
ATOM 1323 C CA . LYS A 1 185 ? -0.437 -21.994 -2.801 1.00 96.12 185 LYS A CA 1
ATOM 1324 C C . LYS A 1 185 ? -1.111 -22.910 -1.775 1.00 96.12 185 LYS A C 1
ATOM 1326 O O . LYS A 1 185 ? -1.526 -22.432 -0.733 1.00 96.12 185 LYS A O 1
ATOM 1331 N N . GLU A 1 186 ? -1.150 -24.212 -2.040 1.00 96.50 186 GLU A N 1
ATOM 1332 C CA . GLU A 1 186 ? -1.798 -25.192 -1.158 1.00 96.50 186 GLU A CA 1
ATOM 1333 C C . GLU A 1 186 ? -1.140 -25.276 0.222 1.00 96.50 186 GLU A C 1
ATOM 1335 O O . GLU A 1 186 ? -1.829 -25.297 1.233 1.00 96.50 186 GLU A O 1
ATOM 1340 N N . GLN A 1 187 ? 0.194 -25.226 0.276 1.00 96.88 187 GLN A N 1
ATOM 1341 C CA . GLN A 1 187 ? 0.943 -25.217 1.536 1.00 96.88 187 GLN A CA 1
ATOM 1342 C C . GLN A 1 187 ? 0.689 -23.938 2.338 1.00 96.88 187 GLN A C 1
ATOM 1344 O O . GLN A 1 187 ? 0.584 -23.989 3.557 1.00 96.88 187 GLN A O 1
ATOM 1349 N N . LEU A 1 188 ? 0.568 -22.793 1.659 1.00 97.12 188 LEU A N 1
ATOM 1350 C CA . LEU A 1 188 ? 0.217 -21.532 2.310 1.00 97.12 188 LEU A CA 1
ATOM 1351 C C . LEU A 1 188 ? -1.218 -21.542 2.838 1.00 97.12 188 LEU A C 1
ATOM 1353 O O . LEU A 1 188 ? -1.457 -21.008 3.912 1.00 97.12 188 LEU A O 1
ATOM 1357 N N . VAL A 1 189 ? -2.159 -22.140 2.103 1.00 96.00 189 VAL A N 1
ATOM 1358 C CA . VAL A 1 189 ? -3.544 -22.303 2.564 1.00 96.00 189 VAL A CA 1
ATOM 1359 C C . VAL A 1 189 ? -3.584 -23.201 3.798 1.00 96.00 189 VAL A C 1
ATOM 1361 O O . VAL A 1 189 ? -4.172 -22.797 4.791 1.00 96.00 189 VAL A O 1
ATOM 1364 N N . ALA A 1 190 ? -2.897 -24.346 3.769 1.00 95.44 190 ALA A N 1
ATOM 1365 C CA . ALA A 1 190 ? -2.832 -25.283 4.892 1.00 95.44 190 ALA A CA 1
ATOM 1366 C C . ALA A 1 190 ? -2.142 -24.703 6.141 1.00 95.44 190 ALA A C 1
ATOM 1368 O O . ALA A 1 190 ? -2.466 -25.086 7.256 1.00 95.44 190 ALA A O 1
ATOM 1369 N N . ALA A 1 191 ? -1.182 -23.790 5.968 1.00 93.81 191 ALA A N 1
ATOM 1370 C CA . ALA A 1 191 ? -0.512 -23.119 7.082 1.00 93.81 191 ALA A CA 1
ATOM 1371 C C . ALA A 1 191 ? -1.340 -21.977 7.704 1.00 93.81 191 ALA A C 1
ATOM 1373 O O . ALA A 1 191 ? -0.969 -21.480 8.763 1.00 93.81 191 ALA A O 1
ATOM 1374 N N . LEU A 1 192 ? -2.398 -21.521 7.022 1.00 92.44 192 LEU A N 1
ATOM 1375 C CA . LEU A 1 192 ? -3.244 -20.388 7.422 1.00 92.44 192 LEU A CA 1
ATOM 1376 C C . LEU A 1 192 ? -4.671 -20.792 7.818 1.00 92.44 192 LEU A C 1
ATOM 1378 O O . LEU A 1 192 ? -5.412 -19.944 8.318 1.00 92.44 192 LEU A O 1
ATOM 1382 N N . SER A 1 193 ? -5.057 -22.036 7.540 1.00 86.75 193 SER A N 1
ATOM 1383 C CA . SER A 1 193 ? -6.283 -22.690 8.009 1.00 86.75 193 SER A CA 1
ATOM 1384 C C . SER A 1 193 ? -6.092 -23.265 9.404 1.00 86.75 193 SER A C 1
ATOM 1386 O O . SER A 1 193 ? -6.984 -23.045 10.247 1.00 86.75 193 SER A O 1
#

pLDDT: mean 72.76, std 22.13, range [32.28, 98.56]

Sequence (193 aa):
MATKTTTTAKIKPPKKPKAAKPAKAPKAKAAKAAKPAKAKKSADAVELAVARDTIATLKATVAKLEKNVDKLEKKAAELKAEAKELRATAASSVKKAKKARTDGTAKVKKAVASVVHPDAAPTASETPAAPIEVTPEPEVVVESAPAHSTSAEVVAVDGPAGMTVAQLRAAARQQGVPGYSRMRKEQLVAALS

InterPro domains:
  IPR011112 Rho termination factor-like, N-terminal [PF07498] (162-192)

Radius of gyration: 40.55 Å; chains: 1; bounding box: 84×59×113 Å

Organism: NCBI:txid52699

Secondary structure (DSSP, 8-state):
---PPP-----PPPPPPPPPPPPPPPPP-------TTSHHHHHHHHHHHHHHHHHHHHHHHHHHHHHHHHHHHHHHHHHHHHHHHHHHHHHHHHHHHHHHHHHHHHHHHHHHHTT------------------------------------------SSGGGS-HHHHHHHHHHHT-TTTTT--HHHHHHHH-

Foldseek 3Di:
DDDDDDDDDDDDDDDDDDDDDDDDDDDDDDDDDDDPPPPVVVVVVVVVVVVVVVVVVVVVVVVVVVVVVVVVVVVVVVVVVVVVVVVVVVVVVVVVVVVVVVVVVVVVVVVVVVVDDDDDDDDDDDDDDDDDDDDDDDDDDDPDDDDDDDDDDQDPPPALLSDDLVVLLVQCVVVVPPPSVVDDSVRSRVVND